Protein AF-A0A2V3IQT2-F1 (afdb_monomer_lite)

Radius of gyration: 18.89 Å; chains: 1; bounding box: 58×36×58 Å

Structure (mmCIF, N/CA/C/O backbone):
data_AF-A0A2V3IQT2-F1
#
_entry.id   AF-A0A2V3IQT2-F1
#
loop_
_atom_site.group_PDB
_atom_site.id
_atom_site.type_symbol
_atom_site.label_atom_id
_atom_site.label_alt_id
_atom_site.label_comp_id
_atom_site.label_asym_id
_atom_site.label_entity_id
_atom_site.label_seq_id
_atom_site.pdbx_PDB_ins_code
_atom_site.Cartn_x
_atom_site.Cartn_y
_atom_site.Cartn_z
_atom_site.occupancy
_atom_site.B_iso_or_equiv
_atom_site.auth_seq_id
_atom_site.auth_comp_id
_atom_site.auth_asym_id
_atom_site.auth_atom_id
_atom_site.pdbx_PDB_model_num
ATOM 1 N N . MET A 1 1 ? 37.765 7.960 40.386 1.00 49.31 1 MET A N 1
ATOM 2 C CA . MET A 1 1 ? 36.783 8.420 39.372 1.00 49.31 1 MET A CA 1
ATOM 3 C C . MET A 1 1 ? 37.211 8.065 37.936 1.00 49.31 1 MET A C 1
ATOM 5 O O . MET A 1 1 ? 37.305 8.945 37.096 1.00 49.31 1 MET A O 1
ATOM 9 N N . LYS A 1 2 ? 37.486 6.788 37.623 1.00 49.62 2 LYS A N 1
ATOM 10 C CA . LYS A 1 2 ? 37.836 6.338 36.251 1.00 49.62 2 LYS A CA 1
ATOM 11 C C . LYS A 1 2 ? 36.985 5.162 35.743 1.00 49.62 2 LYS A C 1
ATOM 13 O O . LYS A 1 2 ? 37.169 4.724 34.621 1.00 49.62 2 LYS A O 1
ATOM 18 N N . VAL A 1 3 ? 36.056 4.665 36.563 1.00 51.56 3 VAL A N 1
ATOM 19 C CA . VAL A 1 3 ? 35.267 3.451 36.274 1.00 51.56 3 VAL A CA 1
ATOM 20 C C . VAL A 1 3 ? 33.880 3.786 35.701 1.00 51.56 3 VAL A C 1
ATOM 22 O O . VAL A 1 3 ? 33.289 2.970 35.006 1.00 51.56 3 VAL A O 1
ATOM 25 N N . LEU A 1 4 ? 33.373 5.010 35.911 1.00 50.91 4 LEU A N 1
ATOM 26 C CA . LEU A 1 4 ? 32.044 5.409 35.425 1.00 50.91 4 LEU A CA 1
ATOM 27 C C . LEU A 1 4 ? 31.996 5.677 33.909 1.00 50.91 4 LEU A C 1
ATOM 29 O O . LEU A 1 4 ? 30.946 5.533 33.292 1.00 50.91 4 LEU A O 1
ATOM 33 N N . THR A 1 5 ? 33.120 6.047 33.295 1.00 53.94 5 THR A N 1
ATOM 34 C CA . THR A 1 5 ? 33.161 6.451 31.881 1.00 53.94 5 THR A CA 1
ATOM 35 C C . THR A 1 5 ? 33.084 5.253 30.929 1.00 53.94 5 THR A C 1
ATOM 37 O O . THR A 1 5 ? 32.558 5.371 29.829 1.00 53.94 5 THR A O 1
ATOM 40 N N . THR A 1 6 ? 33.550 4.076 31.354 1.00 54.84 6 THR A N 1
ATOM 41 C CA . THR A 1 6 ? 33.601 2.872 30.509 1.00 54.84 6 THR A CA 1
ATOM 42 C C . THR A 1 6 ? 32.228 2.205 30.350 1.00 54.84 6 THR A C 1
ATOM 44 O O . THR A 1 6 ? 31.936 1.648 29.295 1.00 54.84 6 THR A O 1
ATOM 47 N N . ALA A 1 7 ? 31.350 2.311 31.355 1.00 53.03 7 ALA A N 1
ATOM 48 C CA . ALA A 1 7 ? 30.006 1.724 31.315 1.00 53.03 7 ALA A CA 1
ATOM 49 C C . ALA A 1 7 ? 29.053 2.460 30.349 1.00 53.03 7 ALA A C 1
ATOM 51 O O . ALA A 1 7 ? 28.248 1.824 29.671 1.00 53.03 7 ALA A O 1
ATOM 52 N N . LEU A 1 8 ? 29.180 3.787 30.227 1.00 50.62 8 LEU A N 1
ATOM 53 C CA . LEU A 1 8 ? 28.361 4.602 29.317 1.00 50.62 8 LEU A CA 1
ATOM 54 C C . LEU A 1 8 ? 28.696 4.373 27.833 1.00 50.62 8 LEU A C 1
ATOM 56 O O . LEU A 1 8 ? 27.803 4.427 26.988 1.00 50.62 8 LEU A O 1
ATOM 60 N N . VAL A 1 9 ? 29.957 4.062 27.515 1.00 53.22 9 VAL A N 1
ATOM 61 C CA . VAL A 1 9 ? 30.397 3.751 26.142 1.00 53.22 9 VAL A CA 1
ATOM 62 C C . VAL A 1 9 ? 29.908 2.366 25.698 1.00 53.22 9 VAL A C 1
ATOM 64 O O . VAL A 1 9 ? 29.495 2.192 24.558 1.00 53.22 9 VAL A O 1
ATOM 67 N N . LEU A 1 10 ? 29.871 1.380 26.600 1.00 50.25 10 LEU A N 1
ATOM 68 C CA . LEU A 1 10 ? 29.360 0.039 26.281 1.00 50.25 10 LEU A CA 1
ATOM 69 C C . LEU A 1 10 ? 27.841 0.025 26.039 1.00 50.25 10 LEU A C 1
ATOM 71 O O . LEU A 1 10 ? 27.388 -0.625 25.101 1.00 50.25 10 LEU A O 1
ATOM 75 N N . LEU A 1 11 ? 27.061 0.787 26.813 1.00 48.88 11 LEU A N 1
ATOM 76 C CA . LEU A 1 11 ? 25.613 0.928 26.599 1.00 48.88 11 LEU A CA 1
ATOM 77 C C . LEU A 1 11 ? 25.272 1.592 25.257 1.00 48.88 11 LEU A C 1
ATOM 79 O O . LEU A 1 11 ? 24.337 1.164 24.587 1.00 48.88 11 LEU A O 1
ATOM 83 N N . SER A 1 12 ? 26.052 2.586 24.828 1.00 48.56 12 SER A N 1
ATOM 84 C CA . SER A 1 12 ? 25.848 3.258 23.537 1.00 48.56 12 SER A CA 1
ATOM 85 C C . SER A 1 12 ? 26.284 2.396 22.346 1.00 48.56 12 SER A C 1
ATOM 87 O O . SER A 1 12 ? 25.607 2.404 21.321 1.00 48.56 12 SER A O 1
ATOM 89 N N . VAL A 1 13 ? 27.334 1.576 22.484 1.00 48.81 13 VAL A N 1
ATOM 90 C CA . VAL A 1 13 ? 27.738 0.604 21.448 1.00 48.81 13 VAL A CA 1
ATOM 91 C C . VAL A 1 13 ? 26.721 -0.533 21.301 1.00 48.81 13 VAL A C 1
ATOM 93 O O . VAL A 1 13 ? 26.449 -0.941 20.176 1.00 48.81 13 VAL A O 1
ATOM 96 N N . VAL A 1 14 ? 26.101 -1.007 22.389 1.00 49.47 14 VAL A N 1
ATOM 97 C CA . VAL A 1 14 ? 25.015 -2.004 22.305 1.00 49.47 14 VAL A CA 1
ATOM 98 C C . VAL A 1 14 ? 23.766 -1.404 21.650 1.00 49.47 14 VAL A C 1
ATOM 100 O O . VAL A 1 14 ? 23.194 -2.046 20.777 1.00 49.47 14 VAL A O 1
ATOM 103 N N . TYR A 1 15 ? 23.406 -0.155 21.972 1.00 45.91 15 TYR A N 1
ATOM 104 C CA . TYR A 1 15 ? 22.284 0.547 21.329 1.00 45.91 15 TYR A CA 1
ATOM 105 C C . TYR A 1 15 ? 22.520 0.778 19.823 1.00 45.91 15 TYR A C 1
ATOM 107 O O . TYR A 1 15 ? 21.608 0.634 19.014 1.00 45.91 15 TYR A O 1
ATOM 115 N N . LEU A 1 16 ? 23.761 1.083 19.425 1.00 41.38 16 LEU A N 1
ATOM 116 C CA . LEU A 1 16 ? 24.163 1.227 18.019 1.00 41.38 16 LEU A CA 1
ATOM 117 C C . LEU A 1 16 ? 24.264 -0.119 17.280 1.00 41.38 16 LEU A C 1
ATOM 119 O O . LEU A 1 16 ? 24.029 -0.166 16.074 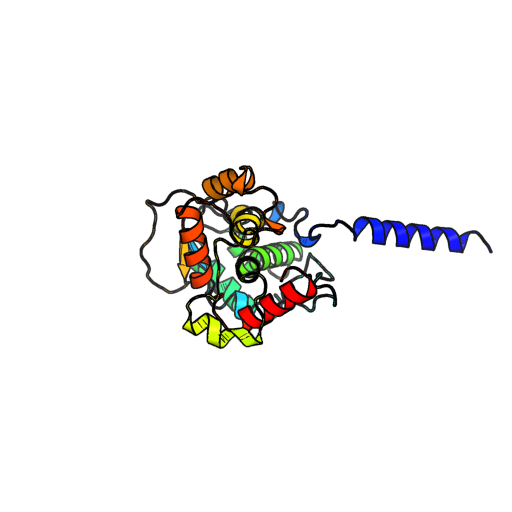1.00 41.38 16 LEU A O 1
ATOM 123 N N . ALA A 1 17 ? 24.600 -1.208 17.978 1.00 40.56 17 ALA A N 1
ATOM 124 C CA . ALA A 1 17 ? 24.681 -2.550 17.403 1.00 40.56 17 ALA A CA 1
ATOM 125 C C . ALA A 1 17 ? 23.301 -3.208 17.230 1.00 40.56 17 ALA A C 1
ATOM 127 O O . ALA A 1 17 ? 23.128 -3.990 16.301 1.00 40.56 17 ALA A O 1
ATOM 128 N N . THR A 1 18 ? 22.305 -2.859 18.052 1.00 43.97 18 THR A N 1
ATOM 129 C CA . THR A 1 18 ? 20.904 -3.259 17.823 1.00 43.97 18 THR A CA 1
ATOM 130 C C . THR A 1 18 ? 20.186 -2.364 16.811 1.00 43.97 18 THR A C 1
ATOM 132 O O . THR A 1 18 ? 19.213 -2.804 16.213 1.00 43.97 18 THR A O 1
ATOM 135 N N . ALA A 1 19 ? 20.673 -1.140 16.574 1.00 36.94 19 ALA A N 1
ATOM 136 C CA . ALA A 1 19 ? 20.106 -0.211 15.590 1.00 36.94 19 ALA A CA 1
ATOM 137 C C . ALA A 1 19 ? 20.689 -0.353 14.167 1.00 36.94 19 ALA A C 1
ATOM 139 O O . ALA A 1 19 ? 20.149 0.217 13.225 1.00 36.94 19 ALA A O 1
ATOM 140 N N . LYS A 1 20 ? 21.776 -1.114 13.977 1.00 36.19 20 LYS A N 1
ATOM 141 C CA . LYS A 1 20 ? 22.350 -1.406 12.652 1.00 36.19 20 LYS A CA 1
ATOM 142 C C . LYS A 1 20 ? 22.070 -2.841 12.211 1.00 36.19 20 LYS A C 1
ATOM 144 O O . LYS A 1 20 ? 22.991 -3.576 11.858 1.00 36.19 20 LYS A O 1
ATOM 149 N N . SER A 1 21 ? 20.800 -3.235 12.148 1.00 31.94 21 SER A N 1
ATOM 150 C CA . SER A 1 21 ? 20.431 -4.209 11.121 1.00 31.94 21 SER A CA 1
ATOM 151 C C . SER A 1 21 ? 20.381 -3.454 9.796 1.00 31.94 21 SER A C 1
ATOM 153 O O . SER A 1 21 ? 19.422 -2.743 9.498 1.00 31.94 21 SER A O 1
ATOM 155 N N . GLY A 1 22 ? 21.436 -3.579 8.987 1.00 37.38 22 GLY A N 1
ATOM 156 C CA . GLY A 1 22 ? 21.254 -3.375 7.554 1.00 37.38 22 GLY A CA 1
ATOM 157 C C . GLY A 1 22 ? 20.055 -4.229 7.131 1.00 37.38 22 GLY A C 1
ATOM 158 O O . GLY A 1 22 ? 20.007 -5.401 7.496 1.00 37.38 22 GLY A O 1
ATOM 159 N N . VAL A 1 23 ? 19.099 -3.621 6.421 1.00 50.88 23 VAL A N 1
ATOM 160 C CA . VAL A 1 23 ? 17.743 -4.137 6.132 1.00 50.88 23 VAL A CA 1
ATOM 161 C C . VAL A 1 23 ? 16.717 -3.821 7.243 1.00 50.88 23 VAL A C 1
ATOM 163 O O . VAL A 1 23 ? 16.443 -4.618 8.127 1.00 50.88 23 VAL A O 1
ATOM 166 N N . ASN A 1 24 ? 16.180 -2.599 7.162 1.00 53.72 24 ASN A N 1
ATOM 167 C CA . ASN A 1 24 ? 14.891 -2.093 7.665 1.00 53.72 24 ASN A CA 1
ATOM 168 C C . ASN A 1 24 ? 14.362 -2.652 9.025 1.00 53.72 24 ASN A C 1
ATOM 170 O O . ASN A 1 24 ? 13.592 -3.615 9.039 1.00 53.72 24 ASN A O 1
ATOM 174 N N . PRO A 1 25 ? 14.694 -2.029 10.177 1.00 57.53 25 PRO A N 1
ATOM 175 C CA . PRO A 1 25 ? 14.384 -2.543 11.522 1.00 57.53 25 PRO A CA 1
ATOM 176 C C . PRO A 1 25 ? 12.884 -2.626 11.864 1.00 57.53 25 PRO A C 1
ATOM 178 O O . PRO A 1 25 ? 12.515 -3.258 12.853 1.00 57.53 25 PRO A O 1
ATOM 181 N N . CYS A 1 26 ? 12.000 -2.031 11.055 1.00 67.88 26 CYS A N 1
ATOM 182 C CA . CYS A 1 26 ? 10.566 -1.967 11.352 1.00 67.88 26 CYS A CA 1
ATOM 183 C C . CYS A 1 26 ? 9.757 -3.213 10.964 1.00 67.88 26 CYS A C 1
ATOM 185 O O . CYS A 1 26 ? 8.564 -3.278 11.267 1.00 67.88 26 CYS A O 1
ATOM 187 N N . HIS A 1 27 ? 10.412 -4.208 10.361 1.00 65.12 27 HIS A N 1
ATOM 188 C CA . HIS A 1 27 ? 9.817 -5.480 9.934 1.00 65.12 27 HIS A CA 1
ATOM 189 C C . HIS A 1 27 ? 9.900 -6.592 11.001 1.00 65.12 27 HIS A C 1
ATOM 191 O O . HIS A 1 27 ? 9.296 -7.651 10.848 1.00 65.12 27 HIS A O 1
ATOM 197 N N . GLY A 1 28 ? 10.638 -6.380 12.100 1.00 58.03 28 GLY A N 1
ATOM 198 C CA . GLY A 1 28 ? 10.838 -7.383 13.153 1.00 58.03 28 GLY A CA 1
ATOM 199 C C . GLY A 1 28 ? 9.644 -7.534 14.110 1.00 58.03 28 GLY A C 1
ATOM 200 O O . GLY A 1 28 ? 9.182 -6.559 14.696 1.00 58.03 28 GLY A O 1
ATOM 201 N N . ASP A 1 29 ? 9.180 -8.774 14.307 1.00 55.19 29 ASP A N 1
ATOM 202 C CA . ASP A 1 29 ? 8.222 -9.216 15.344 1.00 55.19 29 ASP A CA 1
ATOM 203 C C . ASP A 1 29 ? 6.804 -8.607 15.329 1.00 55.19 29 ASP A C 1
ATOM 205 O O . ASP A 1 29 ? 6.056 -8.707 16.314 1.00 55.19 29 ASP A O 1
ATOM 209 N N . LYS A 1 30 ? 6.373 -8.039 14.197 1.00 57.50 30 LYS A N 1
ATOM 210 C CA . LYS A 1 30 ? 4.989 -7.565 14.026 1.00 57.50 30 LYS A CA 1
ATOM 211 C C . LYS A 1 30 ? 3.992 -8.667 13.623 1.00 57.50 30 LYS A C 1
ATOM 213 O O . LYS A 1 30 ? 2.785 -8.491 13.784 1.00 57.50 30 LYS A O 1
ATOM 218 N N . ASP A 1 31 ? 4.487 -9.847 13.243 1.00 58.12 31 ASP A N 1
ATOM 219 C CA . ASP A 1 31 ? 3.710 -11.034 12.839 1.00 58.12 31 ASP A CA 1
ATOM 220 C C . ASP A 1 31 ? 2.562 -11.405 13.795 1.00 58.12 31 ASP A C 1
ATOM 222 O O . ASP A 1 31 ? 1.490 -11.834 13.366 1.00 58.12 31 ASP A O 1
ATOM 226 N N . LYS A 1 32 ? 2.757 -11.219 15.106 1.00 64.31 32 LYS A N 1
ATOM 227 C CA . LYS A 1 32 ? 1.747 -11.524 16.137 1.00 64.31 32 LYS A CA 1
ATOM 228 C C . LYS A 1 32 ? 0.511 -10.617 16.093 1.00 64.31 32 LYS A C 1
ATOM 230 O O . LYS A 1 32 ? -0.474 -10.918 16.763 1.00 64.31 32 LYS A O 1
ATOM 235 N N . TYR A 1 33 ? 0.549 -9.518 15.340 1.00 63.06 33 TYR A N 1
ATOM 236 C CA . TYR A 1 33 ? -0.504 -8.502 15.332 1.00 63.06 33 TYR A CA 1
ATOM 237 C C . TYR A 1 33 ? -1.431 -8.564 14.103 1.00 63.06 33 TYR A C 1
ATOM 239 O O . TYR A 1 33 ? -2.523 -8.001 14.162 1.00 63.06 33 TYR A O 1
ATOM 247 N N . GLY A 1 34 ? -1.043 -9.277 13.034 1.00 58.91 34 GLY A N 1
ATOM 248 C CA . GLY A 1 34 ? -1.786 -9.358 11.759 1.00 58.91 34 GLY A CA 1
ATOM 249 C C . GLY A 1 34 ? -2.814 -10.496 11.635 1.00 58.91 34 GLY A C 1
ATOM 250 O O . GLY A 1 34 ? -3.509 -10.603 10.626 1.00 58.91 34 GLY A O 1
ATOM 251 N N . VAL A 1 35 ? -2.933 -11.363 12.643 1.00 65.50 35 VAL A N 1
ATOM 252 C CA . VAL A 1 35 ? -3.805 -12.553 12.604 1.00 65.50 35 VAL A CA 1
ATOM 253 C C . VAL A 1 35 ? -5.302 -12.199 12.629 1.00 65.50 35 VAL A C 1
ATOM 255 O O . VAL A 1 35 ? -5.696 -11.147 13.113 1.00 65.50 35 VAL A O 1
ATOM 258 N N . GLY A 1 36 ? -6.154 -13.075 12.082 1.00 76.31 36 GLY A N 1
ATOM 259 C CA . GLY A 1 36 ? -7.614 -13.004 12.262 1.00 76.31 36 GLY A CA 1
ATOM 260 C C . GLY A 1 36 ? -8.465 -12.718 11.020 1.00 76.31 36 GLY A C 1
ATOM 261 O O . GLY A 1 36 ? -9.686 -12.786 11.136 1.00 76.31 36 GLY A O 1
ATOM 262 N N . VAL A 1 37 ? -7.871 -12.455 9.844 1.00 88.25 37 VAL A N 1
ATOM 263 C CA . VAL A 1 37 ? -8.652 -12.258 8.604 1.00 88.25 37 VAL A CA 1
ATOM 264 C C . VAL A 1 37 ? -9.068 -13.582 7.984 1.00 88.25 37 VAL A C 1
ATOM 266 O O . VAL A 1 37 ? -8.226 -14.416 7.642 1.00 88.25 37 VAL A O 1
ATOM 269 N N . THR A 1 38 ? -10.374 -13.759 7.806 1.00 91.38 38 THR A N 1
ATOM 270 C CA . THR A 1 38 ? -10.969 -14.973 7.226 1.00 91.38 38 THR A CA 1
ATOM 271 C C . THR A 1 38 ? -11.405 -14.801 5.772 1.00 91.38 38 THR A C 1
ATOM 273 O O . THR A 1 38 ? -11.526 -15.797 5.059 1.00 91.38 38 THR A O 1
ATOM 276 N N . CYS A 1 39 ? -11.610 -13.561 5.319 1.00 91.69 39 CYS A N 1
ATOM 277 C CA . CYS A 1 39 ? -12.014 -13.253 3.951 1.00 91.69 39 CYS A CA 1
ATOM 278 C C . CYS A 1 39 ? -10.903 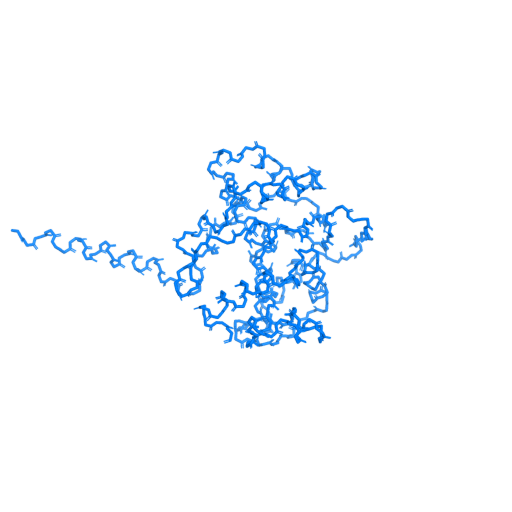-13.548 2.940 1.00 91.69 39 CYS A C 1
ATOM 280 O O . CYS A 1 39 ? -9.707 -13.460 3.227 1.00 91.69 39 CYS A O 1
ATOM 282 N N . THR A 1 40 ? -11.339 -13.816 1.716 1.00 95.69 40 THR A N 1
ATOM 283 C CA . THR A 1 40 ? -10.517 -13.851 0.506 1.00 95.69 40 THR A CA 1
ATOM 284 C C . THR A 1 40 ? -10.538 -12.528 -0.263 1.00 95.69 40 THR A C 1
ATOM 286 O O . THR A 1 40 ? -9.617 -12.287 -1.037 1.00 95.69 40 THR A O 1
ATOM 289 N N . GLY A 1 41 ? -11.529 -11.664 -0.031 1.00 96.25 41 GLY A N 1
ATOM 290 C CA . GLY A 1 41 ? -11.581 -10.291 -0.536 1.00 96.25 41 GLY A CA 1
ATOM 291 C C . GLY A 1 41 ? -11.720 -9.286 0.605 1.00 96.25 41 GLY A C 1
ATOM 292 O O . GLY A 1 41 ? -12.502 -9.526 1.523 1.00 96.25 41 GLY A O 1
ATOM 293 N N . VAL A 1 42 ? -10.975 -8.179 0.569 1.00 96.25 42 VAL A N 1
ATOM 294 C CA . VAL A 1 42 ? -11.084 -7.105 1.577 1.00 96.25 42 VAL A CA 1
ATOM 295 C C . VAL A 1 42 ? -11.360 -5.759 0.924 1.00 96.25 42 VAL A C 1
ATOM 297 O O . VAL A 1 42 ? -10.880 -5.479 -0.173 1.00 96.25 42 VAL A O 1
ATOM 300 N N . ARG A 1 43 ? -12.133 -4.922 1.616 1.00 97.25 43 ARG A N 1
ATOM 301 C CA . ARG A 1 43 ? -12.471 -3.563 1.187 1.00 97.25 43 ARG A CA 1
ATOM 302 C C . ARG A 1 43 ? -11.550 -2.558 1.860 1.00 97.25 43 ARG A C 1
ATOM 304 O O . ARG A 1 43 ? -11.592 -2.422 3.082 1.00 97.25 43 ARG A O 1
ATOM 311 N N . ILE A 1 44 ? -10.736 -1.851 1.086 1.00 97.12 44 ILE A N 1
ATOM 312 C CA . ILE A 1 44 ? -9.788 -0.867 1.608 1.00 97.12 44 ILE A CA 1
ATOM 313 C C . ILE A 1 44 ? -10.325 0.547 1.344 1.00 97.12 44 ILE A C 1
ATOM 315 O O . ILE A 1 44 ? -10.715 0.865 0.219 1.00 97.12 44 ILE A O 1
ATOM 319 N N . PRO A 1 45 ? -10.385 1.423 2.359 1.00 97.62 45 PRO A N 1
ATOM 320 C CA . PRO A 1 45 ? -10.685 2.831 2.149 1.00 97.62 45 PRO A CA 1
ATOM 321 C C . PRO A 1 45 ? -9.596 3.499 1.302 1.00 97.62 45 PRO A C 1
ATOM 323 O O . PRO A 1 45 ? -8.458 3.625 1.747 1.00 97.62 45 PRO A O 1
ATOM 326 N N . GLY A 1 46 ? -9.942 3.987 0.108 1.00 95.50 46 GLY A N 1
ATOM 327 C CA . GLY A 1 46 ? -8.981 4.602 -0.828 1.00 95.50 46 GLY A CA 1
ATOM 328 C C . GLY A 1 46 ? -8.434 5.978 -0.409 1.00 95.50 46 GLY A C 1
ATOM 329 O O . GLY A 1 46 ? -7.784 6.660 -1.203 1.00 95.50 46 GLY A O 1
ATOM 330 N N . GLU A 1 47 ? -8.758 6.428 0.804 1.00 97.06 47 GLU A N 1
ATOM 331 C CA . GLU A 1 47 ? -8.176 7.597 1.471 1.00 97.06 47 GLU A CA 1
ATOM 332 C C . GLU A 1 47 ? -7.307 7.190 2.673 1.00 97.06 47 GLU A C 1
ATOM 334 O O . GLU A 1 47 ? -6.664 8.056 3.256 1.00 97.06 47 GLU A O 1
ATOM 339 N N . MET A 1 48 ? -7.244 5.904 3.054 1.00 97.75 48 MET A N 1
ATOM 340 C CA . MET A 1 48 ? -6.504 5.440 4.239 1.00 97.75 48 MET A CA 1
ATOM 341 C C . MET A 1 48 ? -5.066 5.952 4.240 1.00 97.75 48 MET A C 1
ATOM 343 O O . MET A 1 48 ? -4.667 6.617 5.188 1.00 97.75 48 MET A O 1
ATOM 347 N N . CYS A 1 49 ? -4.334 5.742 3.149 1.00 97.50 49 CYS A N 1
ATOM 348 C CA . CYS A 1 49 ? -2.924 6.122 3.056 1.00 97.50 49 CYS A CA 1
ATOM 349 C C . CYS A 1 49 ? -2.690 7.614 2.808 1.00 97.50 49 CYS A C 1
ATOM 351 O O . CYS A 1 49 ? -1.575 8.091 2.945 1.00 97.50 49 CYS A O 1
ATOM 353 N N . ASN A 1 50 ? -3.737 8.366 2.467 1.00 96.50 50 ASN A N 1
ATOM 354 C CA . ASN A 1 50 ? -3.669 9.821 2.357 1.00 96.50 50 ASN A CA 1
ATOM 355 C C . ASN A 1 50 ? -3.991 10.511 3.697 1.00 96.50 50 ASN A C 1
ATOM 357 O O . ASN A 1 50 ? -3.476 11.588 3.985 1.00 96.50 50 ASN A O 1
ATOM 361 N N . GLN A 1 51 ? -4.866 9.911 4.512 1.00 97.62 51 GLN A N 1
ATOM 362 C CA . GLN A 1 51 ? -5.315 10.482 5.788 1.00 97.62 51 GLN A CA 1
ATOM 363 C C . GLN A 1 51 ? -4.493 9.989 6.981 1.00 97.62 51 GLN A C 1
ATOM 365 O O . GLN A 1 51 ? -4.314 10.724 7.951 1.00 97.62 51 GLN A O 1
ATOM 370 N N . CYS A 1 52 ? -3.976 8.764 6.923 1.00 97.38 52 CYS A N 1
ATOM 371 C CA . CYS A 1 52 ? -2.980 8.274 7.862 1.00 97.38 52 CYS A CA 1
ATOM 372 C C . CYS A 1 52 ? -1.607 8.753 7.405 1.00 97.38 52 CYS A C 1
ATOM 374 O O . CYS A 1 52 ? -0.986 8.146 6.543 1.00 97.38 52 CYS A O 1
ATOM 376 N N . LYS A 1 53 ? -1.154 9.867 7.978 1.00 94.75 53 LYS A N 1
ATOM 377 C CA . LYS A 1 53 ? 0.130 10.492 7.641 1.00 94.75 53 LYS A CA 1
ATOM 378 C C . LYS A 1 53 ? 1.278 9.744 8.305 1.00 94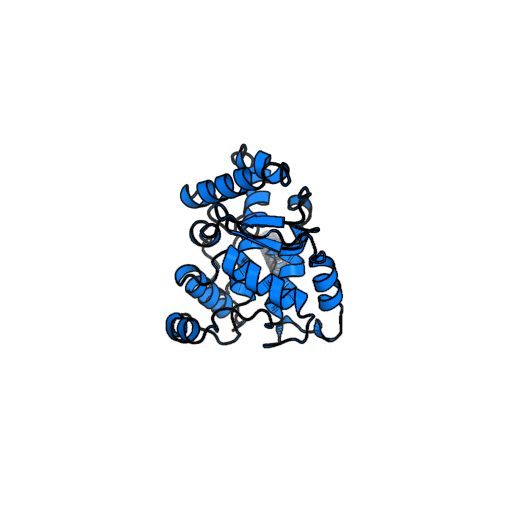.75 53 LYS A C 1
ATOM 380 O O . LYS A 1 53 ? 1.149 9.366 9.479 1.00 94.75 53 LYS A O 1
ATOM 385 N N . LEU A 1 54 ? 2.404 9.599 7.605 1.00 92.38 54 LEU A N 1
ATOM 386 C CA . LEU A 1 54 ? 3.634 9.162 8.252 1.00 92.38 54 LEU A CA 1
ATOM 387 C C . LEU A 1 54 ? 4.052 10.190 9.303 1.00 92.38 54 LEU A C 1
ATOM 389 O O . LEU A 1 54 ? 3.950 11.409 9.125 1.00 92.38 54 LEU A O 1
ATOM 393 N N . LYS A 1 55 ? 4.545 9.688 10.428 1.00 91.31 55 LYS A N 1
ATOM 394 C CA . LYS A 1 55 ? 5.275 10.507 11.387 1.00 91.31 55 LYS A CA 1
ATOM 395 C C . LYS A 1 55 ? 6.650 10.855 10.813 1.00 91.31 55 LYS A C 1
ATOM 397 O O . LYS A 1 55 ? 7.162 10.118 9.973 1.00 91.31 55 LYS A O 1
ATOM 402 N N . PRO A 1 56 ? 7.277 11.947 11.286 1.00 88.62 56 PRO A N 1
ATOM 403 C CA . PRO A 1 56 ? 8.592 12.346 10.804 1.00 88.62 56 PRO A CA 1
ATOM 404 C C . PRO A 1 56 ? 9.613 11.205 10.886 1.00 88.62 56 PRO A C 1
ATOM 406 O O . PRO A 1 56 ? 9.836 10.634 11.959 1.00 88.62 56 PRO A O 1
ATOM 409 N N . HIS A 1 57 ? 10.247 10.901 9.756 1.00 86.25 57 HIS A N 1
ATOM 410 C CA . HIS A 1 57 ? 11.392 10.003 9.675 1.00 86.25 57 HIS A CA 1
ATOM 411 C C . HIS A 1 57 ? 12.712 10.764 9.866 1.00 86.25 57 HIS A C 1
ATOM 413 O O . HIS A 1 57 ? 12.781 11.995 9.827 1.00 86.25 57 HIS A O 1
ATOM 419 N N . LEU A 1 58 ? 13.771 10.014 10.149 1.00 87.94 58 LEU A N 1
ATOM 420 C CA . LEU A 1 58 ? 15.137 10.512 10.253 1.00 87.94 58 LEU A CA 1
ATOM 421 C C . LEU A 1 58 ? 15.667 10.910 8.864 1.00 87.94 58 LEU A C 1
ATOM 423 O O . LEU A 1 58 ? 15.186 10.386 7.864 1.00 87.94 58 LEU A O 1
ATOM 427 N N . PRO A 1 59 ? 16.692 11.780 8.765 1.00 87.25 59 PRO A N 1
ATOM 428 C CA . PRO A 1 59 ? 17.228 12.230 7.473 1.00 87.25 59 PRO A CA 1
ATOM 429 C C . PRO A 1 59 ? 17.755 11.129 6.539 1.00 87.25 59 PRO A C 1
ATOM 431 O O . PRO A 1 59 ? 18.019 11.403 5.377 1.00 87.25 59 PRO A O 1
ATOM 434 N N . ASP A 1 60 ? 17.966 9.912 7.041 1.00 84.25 60 ASP A N 1
ATOM 435 C CA . ASP A 1 60 ? 18.371 8.734 6.267 1.00 84.25 60 ASP A CA 1
ATOM 436 C C . ASP A 1 60 ? 17.184 7.832 5.878 1.00 84.25 60 ASP A C 1
ATOM 438 O O . ASP A 1 60 ? 17.367 6.669 5.511 1.00 84.25 60 ASP A O 1
ATOM 442 N N . GLY A 1 61 ? 15.954 8.339 6.013 1.00 84.94 61 GLY A N 1
ATOM 443 C CA . GLY A 1 61 ? 14.744 7.620 5.638 1.00 84.94 61 GLY A CA 1
ATOM 444 C C . GLY A 1 61 ? 14.281 6.575 6.655 1.00 84.94 61 GLY A C 1
ATOM 445 O O . GLY A 1 61 ? 13.323 5.849 6.387 1.00 84.94 61 GLY A O 1
ATOM 446 N N . GLN A 1 62 ? 14.951 6.448 7.805 1.00 84.56 62 GLN A N 1
ATOM 447 C CA . GLN A 1 62 ? 14.566 5.497 8.849 1.00 84.56 62 GLN A CA 1
ATOM 448 C C . GLN A 1 62 ? 13.520 6.085 9.797 1.00 84.56 62 GLN A C 1
ATOM 450 O O . GLN A 1 62 ? 13.570 7.259 10.154 1.00 84.56 62 GLN A O 1
ATOM 455 N N . PHE A 1 63 ? 12.604 5.260 10.298 1.00 85.62 63 PHE A N 1
ATOM 456 C CA . PHE A 1 63 ? 11.685 5.687 11.351 1.00 85.62 63 PHE A CA 1
ATOM 457 C C . PHE A 1 63 ? 12.389 5.705 12.710 1.00 85.62 63 PHE A C 1
ATOM 459 O O . PHE A 1 63 ? 13.060 4.745 13.088 1.00 85.62 63 PHE A O 1
ATOM 466 N N . ALA A 1 64 ? 12.203 6.784 13.473 1.00 84.38 64 ALA A N 1
ATOM 467 C CA . ALA A 1 64 ? 12.750 6.891 14.826 1.00 84.38 64 ALA A CA 1
ATOM 468 C C . ALA A 1 64 ? 12.106 5.887 15.804 1.00 84.38 64 ALA A C 1
ATOM 470 O O . ALA A 1 64 ? 12.748 5.459 16.762 1.00 84.38 64 ALA A O 1
ATOM 471 N N . ASP A 1 65 ? 10.848 5.513 15.553 1.00 86.06 65 ASP A N 1
ATOM 472 C CA . ASP A 1 65 ? 10.103 4.512 16.312 1.00 86.06 65 ASP A CA 1
ATOM 473 C C . ASP A 1 65 ? 9.298 3.608 15.369 1.00 86.06 65 ASP A C 1
ATOM 475 O O . ASP A 1 65 ? 8.240 3.976 14.859 1.00 86.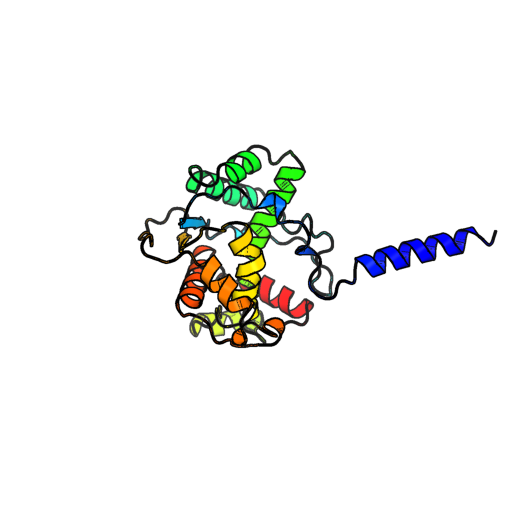06 65 ASP A O 1
ATOM 479 N N . CYS A 1 66 ? 9.781 2.384 15.173 1.00 81.75 66 CYS A N 1
ATOM 480 C CA . CYS A 1 66 ? 9.105 1.375 14.362 1.00 81.75 66 CYS A CA 1
ATOM 481 C C . CYS A 1 66 ? 7.771 0.883 14.945 1.00 81.75 66 CYS A C 1
ATOM 483 O O . CYS A 1 66 ? 7.051 0.148 14.268 1.00 81.75 66 CYS A O 1
ATOM 485 N N . ALA A 1 67 ? 7.453 1.225 16.194 1.00 82.56 67 ALA A N 1
ATOM 486 C CA . ALA A 1 67 ? 6.195 0.890 16.846 1.00 82.56 67 ALA A CA 1
ATOM 487 C C . ALA A 1 67 ? 5.115 1.973 16.638 1.00 82.56 67 ALA A C 1
ATOM 489 O O . ALA A 1 67 ? 3.975 1.798 17.065 1.00 82.56 67 ALA A O 1
ATOM 490 N N . SER A 1 68 ? 5.468 3.101 16.020 1.00 89.31 68 SER A N 1
ATOM 491 C CA . SER A 1 68 ? 4.584 4.246 15.839 1.00 89.31 68 SER A CA 1
ATOM 492 C C . SER A 1 68 ? 4.963 4.997 14.560 1.00 89.31 68 SER A C 1
ATOM 494 O O . SER A 1 68 ? 5.511 6.101 14.617 1.00 89.31 68 SER A O 1
ATOM 496 N N . ILE A 1 69 ? 4.664 4.401 13.413 1.00 91.94 69 ILE A N 1
ATOM 497 C CA . ILE A 1 69 ? 5.018 4.937 12.098 1.00 91.94 69 ILE A CA 1
ATOM 498 C C . ILE A 1 69 ? 3.980 5.956 11.612 1.00 91.94 69 ILE A C 1
ATOM 500 O O . ILE A 1 69 ? 4.354 6.968 11.027 1.00 91.94 69 ILE A O 1
ATOM 504 N N . TYR A 1 70 ? 2.696 5.746 11.905 1.00 94.75 70 TYR A N 1
ATOM 505 C CA . TYR A 1 70 ? 1.591 6.580 11.428 1.00 94.75 70 TYR A CA 1
ATOM 506 C C . TYR A 1 70 ? 0.927 7.372 12.556 1.00 94.75 70 TYR A C 1
ATOM 508 O O . TYR A 1 70 ? 0.839 6.933 13.709 1.00 94.75 70 TYR A O 1
ATOM 516 N N . ASP A 1 71 ? 0.419 8.565 12.239 1.00 95.56 71 ASP A N 1
ATOM 517 C CA . ASP A 1 71 ? -0.367 9.358 13.187 1.00 95.56 71 ASP A CA 1
ATOM 518 C C . ASP A 1 71 ? -1.807 8.839 13.329 1.00 95.56 71 ASP A C 1
ATOM 520 O O . ASP A 1 71 ? -2.763 9.378 12.775 1.00 95.56 71 ASP A O 1
ATOM 524 N N . LEU A 1 72 ? -1.967 7.779 14.124 1.00 96.62 72 LEU A N 1
ATOM 525 C CA . LEU A 1 72 ? -3.279 7.210 14.449 1.00 96.62 72 LEU A CA 1
ATOM 526 C C . LEU A 1 72 ? -4.121 8.080 15.401 1.00 96.62 72 LEU A C 1
ATOM 528 O O . LEU A 1 72 ? -5.247 7.700 15.742 1.00 96.62 72 LEU A O 1
ATOM 532 N N . ASP A 1 73 ? -3.586 9.197 15.905 1.00 96.06 73 ASP A N 1
ATOM 533 C CA . ASP A 1 73 ? -4.361 10.156 16.694 1.00 96.06 73 ASP A CA 1
ATOM 534 C C . ASP A 1 73 ? -5.090 11.178 15.812 1.00 96.06 73 ASP A C 1
ATOM 536 O O . ASP A 1 73 ? -6.079 11.754 16.277 1.00 96.06 73 ASP A O 1
ATOM 540 N N . ASP A 1 74 ? -4.685 11.327 14.543 1.00 97.31 74 ASP A N 1
ATOM 541 C CA . ASP A 1 74 ? -5.387 12.147 13.554 1.00 97.31 74 ASP A CA 1
ATOM 542 C C . ASP A 1 74 ? -6.834 11.627 13.372 1.00 97.31 74 ASP A C 1
ATOM 544 O O . ASP A 1 74 ? -7.043 10.452 13.028 1.00 97.31 74 ASP A O 1
ATOM 548 N N . PRO A 1 75 ? -7.864 12.470 13.603 1.00 97.94 75 PRO A N 1
ATOM 549 C CA . PRO A 1 75 ? -9.257 12.082 13.414 1.00 97.94 75 PRO A CA 1
ATOM 550 C C . PRO A 1 75 ? -9.554 11.518 12.022 1.00 97.94 75 PRO A C 1
ATOM 552 O O . PRO A 1 75 ? -10.321 10.562 11.921 1.00 97.94 75 PRO A O 1
ATOM 555 N N . ALA A 1 76 ? -8.915 12.047 10.974 1.00 98.12 76 ALA A N 1
ATOM 556 C CA . ALA A 1 76 ? -9.132 11.590 9.608 1.00 98.12 76 ALA A CA 1
ATOM 557 C C . ALA A 1 76 ? -8.602 10.162 9.402 1.00 98.12 76 ALA A C 1
ATOM 559 O O . ALA A 1 76 ? -9.293 9.334 8.809 1.00 98.12 76 ALA A O 1
ATOM 560 N N . CYS A 1 77 ? -7.430 9.830 9.956 1.00 98.38 77 CYS A N 1
ATOM 561 C CA . CYS A 1 77 ? -6.911 8.459 9.933 1.00 98.38 77 CYS A CA 1
ATOM 562 C C . CYS A 1 77 ? -7.827 7.497 10.706 1.00 98.38 77 CYS A C 1
ATOM 564 O O . CYS A 1 77 ? -8.159 6.408 10.228 1.00 98.38 77 CYS A O 1
ATOM 566 N N . ARG A 1 78 ? -8.312 7.916 11.884 1.00 98.25 78 ARG A N 1
ATOM 567 C CA . ARG A 1 78 ? -9.261 7.123 12.684 1.00 98.25 78 ARG A CA 1
ATOM 568 C C . ARG A 1 78 ? -10.562 6.852 11.938 1.00 98.25 78 ARG A C 1
ATOM 570 O O . ARG A 1 78 ? -11.100 5.753 12.051 1.00 98.25 78 ARG A O 1
ATOM 577 N N . ASP A 1 79 ? -11.060 7.817 11.174 1.00 98.44 79 ASP A N 1
ATOM 578 C CA . ASP A 1 79 ? -12.247 7.628 10.342 1.00 98.44 79 ASP A CA 1
ATOM 579 C C . ASP A 1 79 ? -12.010 6.590 9.242 1.00 98.44 79 ASP A C 1
ATOM 581 O O . ASP A 1 79 ? -12.847 5.708 9.057 1.00 98.44 79 ASP A O 1
ATOM 585 N N . GLN A 1 80 ? -10.843 6.594 8.590 1.00 98.50 80 GLN A N 1
ATOM 586 C CA . GLN A 1 80 ? -10.500 5.553 7.613 1.00 98.50 80 GLN A CA 1
ATOM 587 C C . GLN A 1 80 ? -10.417 4.161 8.258 1.00 98.50 80 GLN A C 1
ATOM 589 O O . GLN A 1 80 ? -10.972 3.199 7.727 1.00 98.50 80 GLN A O 1
ATOM 594 N N . LEU A 1 81 ? -9.813 4.041 9.443 1.00 98.44 81 LEU A N 1
ATOM 595 C CA . LEU A 1 81 ? -9.795 2.779 10.193 1.00 98.44 81 LEU A CA 1
ATOM 596 C C . LEU A 1 81 ? -11.204 2.296 10.575 1.00 98.44 81 LEU A C 1
ATOM 598 O O . LEU A 1 81 ? -11.481 1.097 10.509 1.00 98.44 81 LEU A O 1
ATOM 602 N N . ARG A 1 82 ? -12.117 3.209 10.934 1.00 98.56 82 ARG A N 1
ATOM 603 C CA . ARG A 1 82 ? -13.529 2.879 11.201 1.00 98.56 82 ARG A CA 1
ATOM 604 C C . ARG A 1 82 ? -14.251 2.393 9.952 1.00 98.56 82 ARG A C 1
ATOM 606 O O . ARG A 1 82 ? -14.965 1.399 10.045 1.00 98.56 82 ARG A O 1
ATOM 613 N N . ILE A 1 83 ? -14.042 3.045 8.806 1.00 98.38 83 ILE A N 1
ATOM 614 C CA . ILE A 1 83 ? -14.605 2.606 7.522 1.00 98.38 83 ILE A CA 1
ATOM 615 C C . ILE A 1 83 ? -14.105 1.195 7.207 1.00 98.38 83 ILE A C 1
ATOM 617 O O . ILE A 1 83 ? -14.917 0.303 6.977 1.00 98.38 83 ILE A O 1
ATOM 621 N N . TYR A 1 84 ? -12.794 0.949 7.292 1.00 98.00 84 TYR A N 1
ATOM 622 C CA . TYR A 1 84 ? -12.237 -0.389 7.081 1.00 98.00 84 TYR A CA 1
ATOM 623 C C . TYR A 1 84 ? -12.878 -1.431 8.013 1.00 98.00 84 TYR A C 1
ATOM 625 O O . TYR A 1 84 ? -13.339 -2.478 7.554 1.00 98.00 84 TYR A O 1
ATOM 633 N N . ALA A 1 85 ? -12.947 -1.140 9.316 1.00 97.44 85 ALA A N 1
ATOM 634 C CA . ALA A 1 85 ? -13.541 -2.041 10.299 1.00 97.44 85 ALA A CA 1
ATOM 635 C C . ALA A 1 85 ? -15.025 -2.319 10.008 1.00 97.44 85 ALA A C 1
ATOM 637 O O . ALA A 1 85 ? -15.476 -3.453 10.155 1.00 97.44 85 ALA A O 1
ATOM 638 N N . GLN A 1 86 ? -15.786 -1.312 9.580 1.00 97.75 86 GLN A N 1
ATOM 639 C CA . GLN A 1 86 ? -17.199 -1.454 9.238 1.00 97.75 86 GLN A CA 1
ATOM 640 C C . GLN A 1 86 ? -17.405 -2.325 7.993 1.00 97.75 86 GLN A C 1
ATOM 642 O O . GLN A 1 86 ? -18.229 -3.243 8.025 1.00 97.75 86 GLN A O 1
ATOM 647 N N . GLU A 1 87 ? -16.649 -2.061 6.929 1.00 96.94 87 GLU A N 1
ATOM 648 C CA . GLU A 1 87 ? -16.754 -2.755 5.640 1.00 96.94 87 GLU A CA 1
ATOM 649 C C . GLU A 1 87 ? -16.301 -4.219 5.726 1.00 96.94 87 GLU A C 1
ATOM 651 O O . GLU A 1 87 ? -16.851 -5.087 5.053 1.00 96.94 87 GLU A O 1
ATOM 656 N N . ASN A 1 88 ? -15.342 -4.518 6.605 1.00 96.38 88 ASN A N 1
ATOM 657 C CA . ASN A 1 88 ? -14.767 -5.856 6.761 1.00 96.38 88 ASN A CA 1
ATOM 658 C C . ASN A 1 88 ? -15.208 -6.549 8.060 1.00 96.38 88 ASN A C 1
ATOM 660 O O . ASN A 1 88 ? -14.624 -7.560 8.458 1.00 96.38 88 ASN A O 1
ATOM 664 N N . LYS A 1 89 ? -16.257 -6.052 8.734 1.00 96.31 89 LYS A N 1
ATOM 665 C CA . LYS A 1 89 ? -16.639 -6.495 10.091 1.00 96.31 89 LYS A CA 1
ATOM 666 C C . LYS A 1 89 ? -16.867 -8.000 10.240 1.00 96.31 89 LYS A C 1
ATOM 668 O O . LYS A 1 89 ? -16.675 -8.555 11.318 1.00 96.31 89 LYS A O 1
ATOM 673 N N . HIS A 1 90 ? -17.303 -8.658 9.168 1.00 94.50 90 HIS A N 1
ATOM 674 C CA . HIS A 1 90 ? -17.618 -10.085 9.165 1.00 94.50 90 HIS A CA 1
ATOM 675 C C . HIS A 1 90 ? -16.391 -10.981 9.038 1.00 94.50 90 HIS A C 1
ATOM 677 O O . HIS A 1 90 ? -16.480 -12.168 9.349 1.00 94.50 90 HIS A O 1
ATOM 683 N N . CYS A 1 91 ? -15.263 -10.438 8.592 1.00 92.38 91 CYS A N 1
ATOM 684 C CA . CYS A 1 91 ? -14.089 -11.243 8.319 1.00 92.38 91 CYS A CA 1
ATOM 685 C C . CYS A 1 91 ? -12.784 -10.706 8.864 1.00 92.38 91 CYS A C 1
ATOM 687 O O . CYS A 1 91 ? -11.788 -11.415 8.789 1.00 92.38 91 CYS A O 1
ATOM 689 N N . ASP A 1 92 ? -12.799 -9.529 9.476 1.00 95.38 92 ASP A N 1
ATOM 690 C CA . ASP A 1 92 ? -11.695 -9.020 10.271 1.00 95.38 92 ASP A CA 1
ATOM 691 C C . ASP A 1 92 ? -12.166 -8.566 11.665 1.00 95.38 92 ASP A C 1
ATOM 693 O O . ASP A 1 92 ? -12.061 -7.389 12.031 1.00 95.38 92 ASP A O 1
ATOM 697 N N . PRO A 1 93 ? -12.718 -9.488 12.480 1.00 93.75 93 PRO A N 1
ATOM 698 C CA . PRO A 1 93 ? -13.228 -9.147 13.808 1.00 93.75 93 PRO A CA 1
ATOM 699 C C . PRO A 1 93 ? -12.130 -8.613 14.739 1.00 93.75 93 PRO A C 1
ATOM 701 O O . PRO A 1 93 ? -12.418 -7.871 15.678 1.00 93.75 93 PRO A O 1
ATOM 704 N N . GLN A 1 94 ? -10.865 -8.957 14.474 1.00 93.38 94 GLN A N 1
ATOM 705 C CA . GLN A 1 94 ? -9.728 -8.452 15.234 1.00 93.38 94 GLN A CA 1
ATOM 706 C C . GLN A 1 94 ? -9.542 -6.944 15.030 1.00 93.38 94 GLN A C 1
ATOM 708 O O . GLN A 1 94 ? -9.458 -6.219 16.023 1.00 93.38 94 GLN A O 1
ATOM 713 N N . ARG A 1 95 ? -9.535 -6.448 13.782 1.00 95.12 95 ARG A N 1
ATOM 714 C CA . ARG A 1 95 ? -9.411 -5.001 13.529 1.00 95.12 95 ARG A CA 1
ATOM 715 C C . ARG A 1 95 ? -10.625 -4.240 14.044 1.00 95.12 95 ARG A C 1
ATOM 717 O O . ARG A 1 95 ? -10.454 -3.163 14.605 1.00 95.12 95 ARG A O 1
ATOM 724 N N . VAL A 1 96 ? -11.826 -4.818 13.957 1.00 96.25 96 VAL A N 1
ATOM 725 C CA . VAL A 1 96 ? -13.030 -4.226 14.569 1.00 96.25 96 VAL A CA 1
ATOM 726 C C . VAL A 1 96 ? -12.820 -3.966 16.060 1.00 96.25 96 VAL A C 1
ATOM 728 O O . VAL A 1 96 ? -13.015 -2.842 16.520 1.00 96.25 96 VAL A O 1
ATOM 731 N N . ALA A 1 97 ? -12.376 -4.978 16.810 1.00 95.75 97 ALA A N 1
ATOM 732 C CA . ALA A 1 97 ? -12.133 -4.841 18.243 1.00 95.75 97 ALA A CA 1
ATOM 733 C C . ALA A 1 97 ? -11.009 -3.834 18.551 1.00 95.75 97 ALA A C 1
ATOM 735 O O . ALA A 1 97 ? -11.127 -3.033 19.476 1.00 95.75 97 ALA A O 1
ATOM 736 N N . GLN A 1 98 ? -9.933 -3.835 17.760 1.00 95.69 98 GLN A N 1
ATOM 737 C CA . GLN A 1 98 ? -8.813 -2.907 17.937 1.00 95.69 98 GLN A CA 1
ATOM 738 C C . GLN A 1 98 ? -9.221 -1.448 17.700 1.00 95.69 98 GLN A C 1
ATOM 740 O O . GLN A 1 98 ? -8.824 -0.580 18.474 1.00 95.69 98 GLN A O 1
ATOM 745 N N . VAL A 1 99 ? -10.035 -1.176 16.674 1.00 97.06 99 VAL A N 1
ATOM 746 C CA . VAL A 1 99 ? -10.549 0.172 16.375 1.00 97.06 99 VAL A CA 1
ATOM 747 C C . VAL A 1 99 ? -11.516 0.659 17.459 1.00 97.06 99 VAL A C 1
ATOM 749 O O . VAL A 1 99 ? -11.531 1.846 17.785 1.00 97.06 99 VAL A O 1
ATOM 752 N N . GLN A 1 100 ? -12.298 -0.240 18.062 1.00 97.44 100 GLN A N 1
ATOM 753 C CA . GLN A 1 100 ? -13.189 0.101 19.179 1.00 97.44 100 GLN A CA 1
ATOM 754 C C . GLN A 1 100 ? -12.429 0.448 20.468 1.00 97.44 100 GLN A C 1
ATOM 756 O O . GLN A 1 100 ? -12.916 1.252 21.261 1.00 97.44 100 GLN A O 1
ATOM 761 N N . ASP A 1 101 ? -11.234 -0.115 20.662 1.00 96.56 101 ASP A N 1
ATOM 762 C CA . ASP A 1 101 ? -10.398 0.088 21.849 1.00 96.56 101 ASP A CA 1
ATOM 763 C C . ASP A 1 101 ? -8.990 0.590 21.477 1.00 96.56 101 ASP A C 1
ATOM 765 O O . ASP A 1 101 ? -7.963 0.038 21.882 1.00 96.56 101 ASP A O 1
ATOM 769 N N . MET A 1 102 ? -8.925 1.677 20.700 1.00 94.75 102 MET A N 1
ATOM 770 C CA . MET A 1 102 ? -7.659 2.354 20.372 1.00 94.75 102 MET A CA 1
ATOM 771 C C . MET A 1 102 ? -6.991 3.010 21.593 1.00 94.75 102 MET A C 1
ATOM 773 O O . MET A 1 102 ? -5.870 3.494 21.486 1.00 94.75 102 MET A O 1
ATOM 777 N N . GLY A 1 103 ? -7.642 3.050 22.760 1.00 94.75 103 GLY A N 1
ATOM 778 C CA . GLY A 1 103 ? -7.009 3.504 24.003 1.00 94.75 103 GLY A CA 1
ATOM 779 C C . GLY A 1 103 ? -5.932 2.535 24.499 1.00 94.75 103 GLY A C 1
ATOM 780 O O . GLY A 1 103 ? -4.956 2.948 25.128 1.00 94.75 103 GLY A O 1
ATOM 781 N N . LYS A 1 104 ? -6.067 1.242 24.182 1.00 94.81 104 LYS A N 1
ATOM 782 C CA . LYS A 1 104 ? -5.107 0.211 24.568 1.00 94.81 104 LYS A CA 1
ATOM 783 C C . LYS A 1 104 ? -3.861 0.255 23.683 1.00 94.81 104 LYS A C 1
ATOM 785 O O . LYS A 1 104 ? -3.933 0.066 22.470 1.00 94.81 104 LYS A O 1
ATOM 790 N N . TYR A 1 105 ? -2.691 0.399 24.309 1.00 91.62 105 TYR A N 1
ATOM 791 C CA . TYR A 1 105 ? -1.399 0.487 23.615 1.00 91.62 105 TYR A CA 1
ATOM 792 C C . TYR A 1 105 ? -1.167 -0.648 22.600 1.00 91.62 105 TYR A C 1
ATOM 794 O O . TYR A 1 105 ? -0.823 -0.381 21.454 1.00 91.62 105 TYR A O 1
ATOM 802 N N . SER A 1 106 ? -1.445 -1.906 22.964 1.00 90.50 106 SER A N 1
ATOM 803 C CA . SER A 1 106 ? -1.277 -3.045 22.046 1.00 90.50 106 SER A CA 1
ATOM 804 C C . SER A 1 106 ? -2.169 -2.973 20.803 1.00 90.50 106 SER A C 1
ATOM 806 O O . SER A 1 106 ? -1.774 -3.457 19.749 1.00 90.50 106 SER A O 1
ATOM 808 N N . ASN A 1 107 ? -3.366 -2.389 20.920 1.00 93.12 107 ASN A N 1
ATOM 809 C CA . ASN A 1 107 ? -4.275 -2.230 19.785 1.00 93.12 107 ASN A CA 1
ATOM 810 C C . ASN A 1 107 ? -3.767 -1.132 18.854 1.00 93.12 107 ASN A C 1
ATOM 812 O O . ASN A 1 107 ? -3.775 -1.321 17.645 1.00 93.12 107 ASN A O 1
ATOM 816 N N . ARG A 1 108 ? -3.247 -0.029 19.411 1.00 93.25 108 ARG A N 1
ATOM 817 C CA . ARG A 1 108 ? -2.585 1.020 18.621 1.00 93.25 108 ARG A CA 1
ATOM 818 C C . ARG A 1 108 ? -1.396 0.475 17.842 1.00 93.25 108 ARG A C 1
ATOM 820 O O . ARG A 1 108 ? -1.315 0.732 16.653 1.00 93.25 108 ARG A O 1
ATOM 827 N N . LEU A 1 109 ? -0.531 -0.316 18.481 1.00 90.62 109 LEU A N 1
ATOM 828 C CA . LEU A 1 109 ? 0.605 -0.951 17.802 1.00 90.62 109 LEU A CA 1
ATOM 829 C C . LEU A 1 109 ? 0.166 -1.853 16.644 1.00 90.62 109 LEU A C 1
ATOM 831 O O . LEU A 1 109 ? 0.766 -1.836 15.574 1.00 90.62 109 LEU A O 1
ATOM 835 N N . ALA A 1 110 ? -0.882 -2.649 16.860 1.00 91.31 110 ALA A N 1
ATOM 836 C CA . ALA A 1 110 ? -1.401 -3.538 15.831 1.00 91.31 110 ALA A CA 1
ATOM 837 C C . ALA A 1 110 ? -2.030 -2.770 14.659 1.00 91.31 110 ALA A C 1
ATOM 839 O O . ALA A 1 110 ? -1.832 -3.151 13.509 1.00 91.31 110 ALA A O 1
ATOM 840 N N . LEU A 1 111 ? -2.749 -1.682 14.943 1.00 94.94 111 LEU A N 1
ATOM 841 C CA . LEU A 1 111 ? -3.324 -0.813 13.917 1.00 94.94 111 LEU A CA 1
ATOM 842 C C . LEU A 1 111 ? -2.248 -0.032 13.160 1.00 94.94 111 LEU A C 1
ATOM 844 O O . LEU A 1 111 ? -2.375 0.138 11.956 1.00 94.94 111 LEU A O 1
ATOM 848 N N . ASP A 1 112 ? -1.180 0.393 13.834 1.00 94.19 112 ASP A N 1
ATOM 849 C CA . ASP A 1 112 ? -0.050 1.080 13.202 1.00 94.19 112 ASP A CA 1
ATOM 850 C C . ASP A 1 112 ? 0.653 0.148 12.220 1.00 94.19 112 ASP A C 1
ATOM 852 O O . ASP A 1 112 ? 0.881 0.510 11.071 1.00 94.19 112 ASP A O 1
ATOM 856 N N . TYR A 1 113 ? 0.891 -1.100 12.639 1.00 92.25 113 TYR A N 1
ATOM 857 C CA . TYR A 1 113 ? 1.400 -2.128 11.741 1.00 92.25 113 TYR A CA 1
ATOM 858 C C . TYR A 1 113 ? 0.459 -2.400 10.571 1.00 92.25 113 TYR A C 1
ATOM 860 O O . TYR A 1 113 ? 0.916 -2.511 9.443 1.00 92.25 113 TYR A O 1
ATOM 868 N N . PHE A 1 114 ? -0.845 -2.494 10.826 1.00 95.06 114 PHE A N 1
ATOM 869 C CA . PHE A 1 114 ? -1.828 -2.720 9.776 1.00 95.06 114 PHE A CA 1
ATOM 870 C C . PHE A 1 114 ? -1.809 -1.607 8.718 1.00 95.06 114 PHE A C 1
ATOM 872 O O . PHE A 1 114 ? -1.741 -1.908 7.528 1.00 95.06 114 PHE A O 1
ATOM 879 N N . VAL A 1 115 ? -1.828 -0.341 9.148 1.00 96.50 115 VAL A N 1
ATOM 880 C CA . VAL A 1 115 ? -1.738 0.816 8.245 1.00 96.50 115 VAL A CA 1
ATOM 881 C C . VAL A 1 115 ? -0.405 0.809 7.507 1.00 96.50 115 VAL A C 1
ATOM 883 O O . VAL A 1 115 ? -0.405 0.964 6.292 1.00 96.50 115 VAL A O 1
ATOM 886 N N . TYR A 1 116 ? 0.706 0.553 8.205 1.00 94.12 116 TYR A N 1
ATOM 887 C CA . TYR A 1 116 ? 2.017 0.410 7.576 1.00 94.12 116 TYR A CA 1
ATOM 888 C C . TYR A 1 116 ? 2.005 -0.646 6.480 1.00 94.12 116 TYR A C 1
ATOM 890 O O . TYR A 1 116 ? 2.344 -0.330 5.349 1.00 94.12 116 TYR A O 1
ATOM 898 N N . SER A 1 117 ? 1.535 -1.857 6.770 1.00 93.50 117 SER A N 1
ATOM 899 C CA . SER A 1 117 ? 1.534 -2.927 5.782 1.00 93.50 117 SER A CA 1
ATOM 900 C C . SER A 1 117 ? 0.669 -2.609 4.563 1.00 93.50 117 SER A C 1
ATOM 902 O O . SER A 1 117 ? 1.037 -2.978 3.458 1.00 93.50 117 SER A O 1
ATOM 904 N N . VAL A 1 118 ? -0.463 -1.918 4.733 1.00 96.38 118 VAL A N 1
ATOM 905 C CA . VAL A 1 118 ? -1.323 -1.520 3.606 1.00 96.38 118 VAL A CA 1
ATOM 906 C C . VAL A 1 118 ? -0.717 -0.369 2.799 1.00 96.38 118 VAL A C 1
ATOM 908 O O . VAL A 1 118 ? -0.787 -0.386 1.574 1.00 96.38 118 VAL A O 1
ATOM 911 N N . CYS A 1 119 ? -0.151 0.635 3.465 1.00 97.44 119 CYS A N 1
ATOM 912 C CA . CYS A 1 119 ? 0.259 1.883 2.827 1.00 97.44 119 CYS A CA 1
ATOM 913 C C . CYS A 1 119 ? 1.701 1.888 2.321 1.00 97.44 119 CYS A C 1
ATOM 915 O O . CYS A 1 119 ? 1.982 2.574 1.341 1.00 97.44 119 CYS A O 1
ATOM 917 N N . GLU A 1 120 ? 2.598 1.108 2.928 1.00 94.38 120 GLU A N 1
ATOM 918 C CA . GLU A 1 120 ? 3.986 0.971 2.464 1.00 94.38 120 GLU A CA 1
ATOM 919 C C . GLU A 1 120 ? 4.051 0.390 1.044 1.00 94.38 120 GLU A C 1
ATOM 921 O O . GLU A 1 120 ? 4.896 0.801 0.251 1.00 94.38 120 GLU A O 1
ATOM 926 N N . GLU A 1 121 ? 3.085 -0.452 0.659 1.00 96.06 121 GLU A N 1
ATOM 927 C CA . GLU A 1 121 ? 3.001 -0.997 -0.700 1.00 96.06 121 GLU A CA 1
ATOM 928 C C . GLU A 1 121 ? 2.943 0.124 -1.764 1.00 96.06 121 GLU A C 1
ATOM 930 O O . GLU A 1 121 ? 3.493 -0.022 -2.860 1.00 96.06 121 GLU A O 1
ATOM 935 N N . CYS A 1 122 ? 2.366 1.292 -1.428 1.00 97.31 122 CYS A N 1
ATOM 936 C CA . CYS A 1 122 ? 2.387 2.478 -2.291 1.00 97.31 122 CYS A CA 1
ATOM 937 C C . CYS A 1 122 ? 3.802 3.028 -2.525 1.00 97.31 122 CYS A C 1
ATOM 939 O O . CYS A 1 122 ? 4.065 3.624 -3.564 1.00 97.31 122 CYS A O 1
ATOM 941 N N . CYS A 1 123 ? 4.725 2.873 -1.582 1.00 95.81 123 CYS A N 1
ATOM 942 C CA . CYS A 1 123 ? 6.117 3.268 -1.768 1.00 95.81 123 CYS A CA 1
ATOM 943 C C . CYS A 1 123 ? 6.908 2.150 -2.463 1.00 95.81 123 CYS A C 1
ATOM 945 O O . CYS A 1 123 ? 7.741 2.404 -3.339 1.00 95.81 123 CYS A O 1
ATOM 947 N N . ASP A 1 124 ? 6.576 0.894 -2.165 1.00 95.12 124 ASP A N 1
ATOM 948 C CA . ASP A 1 124 ? 7.296 -0.268 -2.673 1.00 95.12 124 ASP A CA 1
ATOM 949 C C . ASP A 1 124 ? 7.139 -0.489 -4.177 1.00 95.12 124 ASP A C 1
ATOM 951 O O . ASP A 1 124 ? 8.077 -0.973 -4.824 1.00 95.12 124 ASP A O 1
ATOM 955 N N . CYS A 1 125 ? 6.030 -0.069 -4.782 1.00 96.69 125 CYS A N 1
ATOM 956 C CA . CYS A 1 125 ? 5.869 -0.140 -6.237 1.00 96.69 125 CYS A CA 1
ATOM 957 C C . CYS A 1 125 ? 6.216 1.154 -6.979 1.00 96.69 125 CYS A C 1
ATOM 959 O O . CYS A 1 125 ? 6.027 1.202 -8.194 1.00 96.69 125 CYS A O 1
ATOM 961 N N . ILE A 1 126 ? 6.804 2.168 -6.330 1.00 96.12 126 ILE A N 1
ATOM 962 C CA . ILE A 1 126 ? 7.350 3.329 -7.051 1.00 96.12 126 ILE A CA 1
ATOM 963 C C . ILE A 1 126 ? 8.538 2.899 -7.926 1.00 96.12 126 ILE A C 1
ATOM 965 O O . ILE A 1 126 ? 9.519 2.382 -7.398 1.00 96.12 126 ILE A O 1
ATOM 969 N N . PRO A 1 127 ? 8.525 3.139 -9.251 1.00 96.12 127 PRO A N 1
ATOM 970 C CA . PRO A 1 127 ? 9.651 2.913 -10.143 1.00 96.12 127 PRO A CA 1
ATOM 971 C C . PRO A 1 127 ? 10.957 3.500 -9.604 1.00 96.12 127 PRO A C 1
ATOM 973 O O . PRO A 1 127 ? 11.023 4.659 -9.203 1.00 96.12 127 PRO A O 1
ATOM 976 N N . ARG A 1 128 ? 12.039 2.721 -9.685 1.00 92.31 128 ARG A N 1
ATOM 977 C CA . ARG A 1 128 ? 13.383 3.201 -9.338 1.00 92.31 128 ARG A CA 1
ATOM 978 C C . ARG A 1 128 ? 13.754 4.448 -10.157 1.00 92.31 128 ARG A C 1
ATOM 980 O O . ARG A 1 128 ? 13.428 4.523 -11.344 1.00 92.31 128 ARG A O 1
ATOM 987 N N . GLY A 1 129 ? 14.438 5.404 -9.532 1.00 92.12 129 GLY A N 1
ATOM 988 C CA . GLY A 1 129 ? 14.799 6.691 -10.127 1.00 92.12 129 GLY A CA 1
ATOM 989 C C . GLY A 1 129 ? 13.625 7.651 -10.331 1.00 92.12 129 GLY A C 1
ATOM 990 O O . GLY A 1 129 ? 13.786 8.669 -11.008 1.00 92.12 129 GLY A O 1
ATOM 991 N N . ALA A 1 130 ? 12.434 7.333 -9.810 1.00 96.06 130 ALA A N 1
ATOM 992 C CA . ALA A 1 130 ? 11.334 8.283 -9.761 1.00 96.06 130 ALA A CA 1
ATOM 993 C C . ALA A 1 130 ? 11.653 9.448 -8.821 1.00 96.06 130 ALA A C 1
ATOM 995 O O . ALA A 1 130 ? 12.400 9.300 -7.867 1.00 96.06 130 ALA A O 1
ATOM 996 N N . SER A 1 131 ? 11.061 10.607 -9.068 1.00 96.69 131 SER A N 1
ATOM 997 C CA . SER A 1 131 ? 11.185 11.768 -8.187 1.00 96.69 131 SER A CA 1
ATOM 998 C C . SER A 1 131 ? 9.858 12.512 -8.090 1.00 96.69 131 SER A C 1
ATOM 1000 O O . SER A 1 131 ? 9.011 12.416 -8.983 1.00 96.69 131 SER A O 1
ATOM 1002 N N . ALA A 1 132 ? 9.675 13.290 -7.021 1.00 96.25 132 ALA A N 1
ATOM 1003 C CA . ALA A 1 132 ? 8.432 14.022 -6.772 1.00 96.25 132 ALA A CA 1
ATOM 1004 C C . ALA A 1 132 ? 8.025 14.935 -7.947 1.00 96.25 132 ALA A C 1
ATOM 1006 O O . ALA A 1 132 ? 6.857 14.995 -8.329 1.00 96.25 132 ALA A O 1
ATOM 1007 N N . ASN A 1 133 ? 8.994 15.593 -8.593 1.00 97.31 133 ASN A N 1
ATOM 1008 C CA . ASN A 1 133 ? 8.749 16.474 -9.741 1.00 97.31 133 ASN A CA 1
ATOM 1009 C C . ASN A 1 133 ? 8.328 15.740 -11.032 1.00 97.31 133 ASN A C 1
ATOM 1011 O O . ASN A 1 133 ? 7.917 16.397 -11.984 1.00 97.31 133 ASN A O 1
ATOM 1015 N N . GLN A 1 134 ? 8.405 14.406 -11.079 1.00 97.94 134 GLN A N 1
ATOM 1016 C CA . GLN A 1 134 ? 7.960 13.600 -12.223 1.00 97.94 134 GLN A CA 1
ATOM 1017 C C . GLN A 1 134 ? 6.487 13.183 -12.131 1.00 97.94 134 GLN A C 1
ATOM 1019 O O . GLN A 1 134 ? 6.009 12.506 -13.040 1.00 97.94 134 GLN A O 1
ATOM 1024 N N . 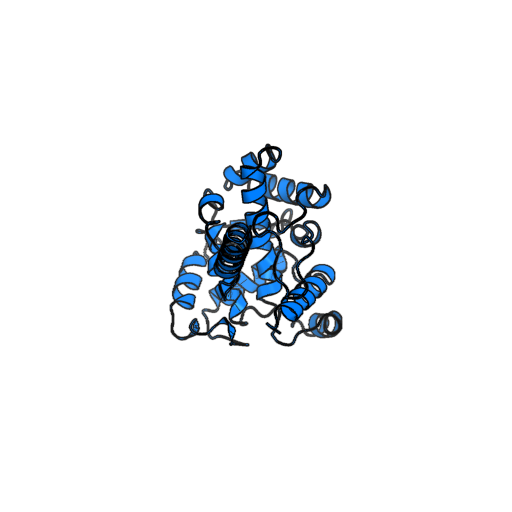TYR A 1 135 ? 5.764 13.556 -11.065 1.00 98.44 135 TYR A N 1
ATOM 1025 C CA . TYR A 1 135 ? 4.390 13.101 -10.833 1.00 98.44 135 TYR A CA 1
ATOM 1026 C C . TYR A 1 135 ? 3.481 13.290 -12.055 1.00 98.44 135 TYR A C 1
ATOM 1028 O O . TYR A 1 135 ? 2.946 12.315 -12.573 1.00 98.44 135 TYR A O 1
ATOM 1036 N N . GLN A 1 136 ? 3.359 14.524 -12.559 1.00 98.50 136 GLN A N 1
ATOM 1037 C CA . GLN A 1 136 ? 2.438 14.830 -13.658 1.00 98.50 136 GLN A CA 1
ATOM 1038 C C . GLN A 1 136 ? 2.799 14.060 -14.936 1.00 98.50 136 GLN A C 1
ATOM 1040 O O . GLN A 1 136 ? 1.933 13.460 -15.566 1.00 98.50 136 GLN A O 1
ATOM 1045 N N . GLN A 1 137 ? 4.092 14.008 -15.272 1.00 98.38 137 GLN A N 1
ATOM 1046 C CA . GLN A 1 137 ? 4.587 13.265 -16.431 1.00 98.38 137 GLN A CA 1
ATOM 1047 C C . GLN A 1 137 ? 4.245 11.771 -16.334 1.00 98.38 137 GLN A C 1
ATOM 1049 O O . GLN A 1 137 ? 3.801 11.167 -17.307 1.00 98.38 137 GLN A O 1
ATOM 1054 N N . ARG A 1 138 ? 4.467 11.156 -15.169 1.00 98.00 138 ARG A N 1
ATOM 1055 C CA . ARG A 1 138 ? 4.220 9.723 -14.959 1.00 98.00 138 ARG A CA 1
ATOM 1056 C C . ARG A 1 138 ? 2.739 9.394 -14.890 1.00 98.00 138 ARG A C 1
ATOM 1058 O O . ARG A 1 138 ? 2.344 8.342 -15.383 1.00 98.00 138 ARG A O 1
ATOM 1065 N N . LEU A 1 139 ? 1.927 10.289 -14.330 1.00 97.75 139 LEU A N 1
ATOM 1066 C CA . LEU A 1 139 ? 0.472 10.170 -14.341 1.00 97.75 139 LEU A CA 1
ATOM 1067 C C . LEU A 1 139 ? -0.050 10.102 -15.782 1.00 97.75 139 LEU A C 1
ATOM 1069 O O . LEU A 1 139 ? -0.769 9.169 -16.125 1.00 97.75 139 LEU A O 1
ATOM 1073 N N . GLU A 1 140 ? 0.376 11.029 -16.642 1.00 97.94 140 GLU A N 1
ATOM 1074 C CA . GLU A 1 140 ? -0.012 11.064 -18.061 1.00 97.94 140 GLU A CA 1
ATOM 1075 C C . GLU A 1 140 ? 0.460 9.830 -18.843 1.00 97.94 140 GLU A C 1
ATOM 1077 O O . GLU A 1 140 ? -0.202 9.391 -19.781 1.00 97.94 140 GLU A O 1
ATOM 1082 N N . GLN A 1 141 ? 1.595 9.251 -18.449 1.00 97.69 141 GLN A N 1
ATOM 1083 C CA . GLN A 1 141 ? 2.152 8.048 -19.066 1.00 97.69 141 GLN A CA 1
ATOM 1084 C C . GLN A 1 141 ? 1.586 6.740 -18.496 1.00 97.69 141 GLN A C 1
ATOM 1086 O O . GLN A 1 141 ? 1.907 5.677 -19.023 1.00 97.69 141 GLN A O 1
ATOM 1091 N N . GLY A 1 142 ? 0.800 6.785 -17.415 1.00 96.19 142 GLY A N 1
ATOM 1092 C CA . GLY A 1 142 ? 0.373 5.583 -16.696 1.00 96.19 142 GLY A CA 1
ATOM 1093 C C . GLY A 1 142 ? 1.536 4.818 -16.049 1.00 96.19 142 GLY A C 1
ATOM 1094 O O . GLY A 1 142 ? 1.498 3.597 -15.962 1.00 96.19 142 GLY A O 1
ATOM 1095 N N . THR A 1 143 ? 2.592 5.521 -15.626 1.00 96.88 143 THR A N 1
ATOM 1096 C CA . THR A 1 143 ? 3.831 4.946 -15.064 1.00 96.88 143 THR A CA 1
ATOM 1097 C C . THR A 1 143 ? 4.132 5.444 -13.648 1.00 96.88 143 THR A C 1
ATOM 1099 O O . THR A 1 143 ? 5.300 5.565 -13.254 1.00 96.88 143 THR A O 1
ATOM 1102 N N . LEU A 1 144 ? 3.078 5.764 -12.885 1.00 97.50 144 LEU A N 1
ATOM 1103 C CA . LEU A 1 144 ? 3.192 6.012 -11.448 1.00 97.50 144 LEU A CA 1
ATOM 1104 C C . LEU A 1 144 ? 3.612 4.717 -10.745 1.00 97.50 144 LEU A C 1
ATOM 1106 O O . LEU A 1 144 ? 4.734 4.630 -10.282 1.00 97.50 144 LEU A O 1
ATOM 1110 N N . GLY A 1 145 ? 2.788 3.672 -10.735 1.00 97.00 145 GLY A N 1
ATOM 1111 C CA . GLY A 1 145 ? 3.179 2.377 -10.166 1.00 97.00 145 GLY A CA 1
ATOM 1112 C C . GLY A 1 145 ? 3.987 1.505 -11.136 1.00 97.00 145 GLY A C 1
ATOM 1113 O O . GLY A 1 145 ? 3.849 1.605 -12.355 1.00 97.00 145 GLY A O 1
ATOM 1114 N N . ASN A 1 146 ? 4.807 0.604 -10.595 1.00 97.38 146 ASN A N 1
ATOM 1115 C CA . ASN A 1 146 ? 5.398 -0.523 -11.311 1.00 97.38 146 ASN A CA 1
ATOM 1116 C C . ASN A 1 146 ? 5.371 -1.782 -10.436 1.00 97.38 146 ASN A C 1
ATOM 1118 O O . ASN A 1 146 ? 6.295 -2.024 -9.655 1.00 97.38 146 ASN A O 1
ATOM 1122 N N . ALA A 1 147 ? 4.361 -2.631 -10.641 1.00 97.69 147 ALA A N 1
ATOM 1123 C CA . ALA A 1 147 ? 4.247 -3.920 -9.961 1.00 97.69 147 ALA A CA 1
ATOM 1124 C C . ALA A 1 147 ? 5.464 -4.836 -10.193 1.00 97.69 147 ALA A C 1
ATOM 1126 O O . ALA A 1 147 ? 5.769 -5.689 -9.366 1.00 97.69 147 ALA A O 1
ATOM 1127 N N . TYR A 1 148 ? 6.202 -4.654 -11.294 1.00 97.69 148 TYR A N 1
ATOM 1128 C CA . TYR A 1 148 ? 7.402 -5.430 -11.609 1.00 97.69 148 TYR A CA 1
ATOM 1129 C C . TYR A 1 148 ? 8.670 -4.906 -10.939 1.00 97.69 148 TYR A C 1
ATOM 1131 O O . TYR A 1 148 ? 9.704 -5.572 -11.030 1.00 97.69 148 TYR A O 1
ATOM 1139 N N . ARG A 1 149 ? 8.647 -3.772 -10.230 1.00 95.81 149 ARG A N 1
ATOM 1140 C CA . ARG A 1 149 ? 9.782 -3.385 -9.380 1.00 95.81 149 ARG A CA 1
ATOM 1141 C C . ARG A 1 149 ? 9.983 -4.468 -8.334 1.00 95.81 149 ARG A C 1
ATOM 1143 O O . ARG A 1 149 ? 9.056 -4.745 -7.598 1.00 95.81 149 ARG A O 1
ATOM 1150 N N . GLY A 1 150 ? 11.187 -5.031 -8.205 1.00 93.69 150 GLY A N 1
ATOM 1151 C CA . GLY A 1 150 ? 11.407 -6.181 -7.317 1.00 93.69 150 GLY A CA 1
ATOM 1152 C C . GLY A 1 150 ? 11.016 -5.951 -5.855 1.00 93.69 150 GLY A C 1
ATOM 1153 O O . GLY A 1 150 ? 10.654 -6.908 -5.182 1.00 93.69 150 GLY A O 1
ATOM 1154 N N . ASN A 1 151 ? 11.050 -4.699 -5.393 1.00 94.50 151 ASN A N 1
ATOM 1155 C CA . ASN A 1 151 ? 10.597 -4.288 -4.063 1.00 94.50 151 ASN A CA 1
ATOM 1156 C C . ASN A 1 151 ? 9.106 -4.563 -3.830 1.00 94.50 151 ASN A C 1
ATOM 1158 O O . ASN A 1 151 ? 8.773 -5.120 -2.797 1.00 94.50 151 ASN A O 1
ATOM 1162 N N . CYS A 1 152 ? 8.252 -4.270 -4.812 1.00 96.94 152 CYS A N 1
ATOM 1163 C CA . CYS A 1 152 ? 6.793 -4.374 -4.724 1.00 96.94 152 CYS A CA 1
ATOM 1164 C C . CYS A 1 152 ? 6.314 -5.797 -4.351 1.00 96.94 152 CYS A C 1
ATOM 1166 O O . CYS A 1 152 ? 5.908 -6.020 -3.214 1.00 96.94 152 CYS A O 1
ATOM 1168 N N . PRO A 1 153 ? 6.502 -6.847 -5.181 1.00 97.62 153 PRO A N 1
ATOM 1169 C CA . PRO A 1 153 ? 6.077 -8.198 -4.819 1.00 97.62 153 PRO A CA 1
ATOM 1170 C C . PRO A 1 153 ? 6.855 -8.780 -3.627 1.00 97.62 153 PRO A C 1
ATOM 1172 O O . PRO A 1 153 ? 6.401 -9.753 -3.024 1.00 97.62 153 PRO A O 1
ATOM 1175 N N . ALA A 1 154 ? 8.034 -8.242 -3.293 1.00 96.00 154 ALA A N 1
ATOM 1176 C CA . ALA A 1 154 ? 8.786 -8.681 -2.123 1.00 96.00 154 ALA A CA 1
ATOM 1177 C C . ALA A 1 154 ? 8.188 -8.137 -0.830 1.00 96.00 154 ALA A C 1
ATOM 1179 O O . ALA A 1 154 ? 8.001 -8.906 0.107 1.00 96.00 154 ALA A O 1
ATOM 1180 N N . HIS A 1 155 ? 7.851 -6.854 -0.781 1.00 94.69 155 HIS A N 1
ATOM 1181 C CA . HIS A 1 155 ? 7.214 -6.250 0.378 1.00 94.69 155 HIS A CA 1
ATOM 1182 C C . HIS A 1 155 ? 5.773 -6.726 0.540 1.00 94.69 155 HIS A C 1
ATOM 1184 O O . HIS A 1 155 ? 5.408 -7.118 1.643 1.00 94.69 155 HIS A O 1
ATOM 1190 N N . ALA A 1 156 ? 5.033 -6.961 -0.547 1.00 96.75 156 ALA A N 1
ATOM 1191 C CA . ALA A 1 156 ? 3.735 -7.630 -0.471 1.00 96.75 156 ALA A CA 1
ATOM 1192 C C . ALA A 1 156 ? 3.785 -8.988 0.264 1.00 96.75 156 ALA A C 1
ATOM 1194 O O . ALA A 1 156 ? 2.820 -9.395 0.917 1.00 96.75 156 ALA A O 1
ATOM 1195 N N . HIS A 1 157 ? 4.912 -9.711 0.203 1.00 95.31 157 HIS A N 1
ATOM 1196 C CA . HIS A 1 157 ? 5.105 -10.935 0.988 1.00 95.31 157 HIS A CA 1
ATOM 1197 C C . HIS A 1 157 ? 5.183 -10.668 2.499 1.00 95.31 157 HIS A C 1
ATOM 1199 O O . HIS A 1 157 ? 4.617 -11.431 3.287 1.00 95.31 157 HIS A O 1
ATOM 1205 N N . TYR A 1 158 ? 5.919 -9.631 2.897 1.00 90.62 158 TYR A N 1
ATOM 1206 C CA . TYR A 1 158 ? 6.213 -9.307 4.294 1.00 90.62 158 TYR A CA 1
ATOM 1207 C C . TYR A 1 158 ? 5.133 -8.449 4.956 1.00 90.62 158 TYR A C 1
ATOM 1209 O O . TYR A 1 158 ? 4.949 -8.547 6.166 1.00 90.62 158 TYR A O 1
ATOM 1217 N N . ASP A 1 159 ? 4.382 -7.691 4.168 1.00 92.50 159 ASP A N 1
ATOM 1218 C CA . ASP A 1 159 ? 3.400 -6.729 4.640 1.00 92.50 159 ASP A CA 1
ATOM 1219 C C . ASP A 1 159 ? 1.984 -7.228 4.361 1.00 92.50 159 ASP A C 1
ATOM 1221 O O . ASP A 1 159 ? 1.293 -7.716 5.263 1.00 92.50 159 ASP A O 1
ATOM 1225 N N . ILE A 1 160 ? 1.572 -7.222 3.094 1.00 95.25 160 ILE A N 1
ATOM 1226 C CA . ILE A 1 160 ? 0.210 -7.591 2.685 1.00 95.25 160 ILE A CA 1
ATOM 1227 C C . ILE A 1 160 ? -0.142 -9.019 3.097 1.00 95.25 160 ILE A C 1
ATOM 1229 O O . ILE A 1 160 ? -1.178 -9.265 3.716 1.00 95.25 160 ILE A O 1
ATOM 1233 N N . CYS A 1 161 ? 0.735 -9.980 2.823 1.00 94.69 161 CYS A N 1
ATOM 1234 C CA . CYS A 1 161 ? 0.467 -11.384 3.117 1.00 94.69 161 CYS A CA 1
ATOM 1235 C C . CYS A 1 161 ? 0.531 -11.750 4.600 1.00 94.69 161 CYS A C 1
ATOM 1237 O O . CYS A 1 161 ? 0.040 -12.817 4.981 1.00 94.69 161 CYS A O 1
ATOM 1239 N N . ARG A 1 162 ? 1.084 -10.879 5.450 1.00 90.69 162 ARG A N 1
ATOM 1240 C CA . ARG A 1 162 ? 1.041 -11.055 6.905 1.00 90.69 162 ARG A CA 1
ATOM 1241 C C . ARG A 1 162 ? -0.285 -10.608 7.492 1.00 90.69 162 ARG A C 1
ATOM 1243 O O . ARG A 1 162 ? -0.813 -11.299 8.363 1.00 90.69 162 ARG A O 1
ATOM 1250 N N . VAL A 1 163 ? -0.845 -9.507 6.996 1.00 92.69 163 VAL A N 1
ATOM 1251 C CA . VAL A 1 163 ? -2.147 -9.009 7.460 1.00 92.69 163 VAL A CA 1
ATOM 1252 C C . VAL A 1 163 ? -3.325 -9.702 6.762 1.00 92.69 163 VAL A C 1
ATOM 1254 O O . VAL A 1 163 ? -4.388 -9.857 7.371 1.00 92.69 163 VAL A O 1
ATOM 1257 N N . PHE A 1 164 ? -3.135 -10.190 5.530 1.00 94.31 164 PHE A N 1
ATOM 1258 C CA . PHE A 1 164 ? -4.159 -10.848 4.709 1.00 94.31 164 PHE A CA 1
ATOM 1259 C C . PHE A 1 164 ? -3.684 -12.184 4.099 1.00 94.31 164 PHE A C 1
ATOM 1261 O O . PHE A 1 164 ? -3.607 -12.337 2.878 1.00 94.31 164 PHE A O 1
ATOM 1268 N N . PRO A 1 165 ? -3.421 -13.222 4.910 1.00 92.75 165 PRO A N 1
ATOM 1269 C CA . PRO A 1 165 ? -2.783 -14.457 4.434 1.00 92.75 165 PRO A CA 1
ATOM 1270 C C . PRO A 1 165 ? -3.596 -15.244 3.393 1.00 92.75 165 PRO A C 1
ATOM 1272 O O . PRO A 1 165 ? -3.046 -16.063 2.655 1.00 92.75 165 PRO A O 1
ATOM 1275 N N . ASN A 1 166 ? -4.913 -15.027 3.335 1.00 93.94 166 ASN A N 1
ATOM 1276 C CA . ASN A 1 166 ? -5.826 -15.729 2.433 1.00 93.94 166 ASN A CA 1
ATOM 1277 C C . ASN A 1 166 ? -6.317 -14.872 1.259 1.00 93.94 166 ASN A C 1
ATOM 1279 O O . ASN A 1 166 ? -7.221 -15.313 0.549 1.00 93.94 166 ASN A O 1
ATOM 1283 N N . ILE A 1 167 ? -5.751 -13.680 1.056 1.00 96.56 167 ILE A N 1
ATOM 1284 C CA . ILE A 1 167 ? -6.269 -12.719 0.083 1.00 96.56 167 ILE A CA 1
ATOM 1285 C C . ILE A 1 167 ? -6.169 -13.231 -1.357 1.00 96.56 167 ILE A C 1
ATOM 1287 O O . ILE A 1 167 ? -5.199 -13.888 -1.744 1.00 96.56 167 ILE A O 1
ATOM 1291 N N . LYS A 1 168 ? -7.204 -12.942 -2.140 1.00 97.38 168 LYS A N 1
ATOM 1292 C CA . LYS A 1 168 ? -7.311 -13.162 -3.585 1.00 97.38 168 LYS A CA 1
ATOM 1293 C C . LYS A 1 168 ? -7.363 -11.830 -4.334 1.00 97.38 168 LYS A C 1
ATOM 1295 O O . LYS A 1 168 ? -6.721 -11.699 -5.368 1.00 97.38 168 LYS A O 1
ATOM 1300 N N . TYR A 1 169 ? -8.124 -10.870 -3.811 1.00 97.00 169 TYR A N 1
ATOM 1301 C CA . TYR A 1 169 ? -8.357 -9.558 -4.413 1.00 97.00 169 TYR A CA 1
ATOM 1302 C C . TYR A 1 169 ? -8.660 -8.510 -3.338 1.00 97.00 169 TYR A C 1
ATOM 1304 O O . TYR A 1 169 ? -9.072 -8.848 -2.228 1.00 97.00 169 TYR A O 1
ATOM 1312 N N . THR A 1 170 ? -8.469 -7.244 -3.672 1.00 96.44 170 THR A N 1
ATOM 1313 C CA . THR A 1 170 ? -8.949 -6.094 -2.901 1.00 96.44 170 THR A CA 1
ATOM 1314 C C . THR A 1 170 ? -10.073 -5.400 -3.660 1.00 96.44 170 THR A C 1
ATOM 1316 O O . THR A 1 170 ? -10.332 -5.724 -4.818 1.00 96.44 170 THR A O 1
ATOM 1319 N N . MET A 1 171 ? -10.794 -4.524 -2.966 1.00 96.31 171 MET A N 1
ATOM 1320 C CA . MET A 1 171 ? -11.789 -3.622 -3.542 1.00 96.31 171 MET A CA 1
ATOM 1321 C C . MET A 1 171 ? -11.716 -2.284 -2.817 1.00 96.31 171 MET A C 1
ATOM 1323 O O . MET A 1 171 ? -11.402 -2.236 -1.621 1.00 96.31 171 MET A O 1
ATOM 1327 N N . LYS A 1 172 ? -12.121 -1.207 -3.480 1.00 95.50 172 LYS A N 1
ATOM 1328 C CA . LYS A 1 172 ? -12.335 0.078 -2.815 1.00 95.50 172 LYS A CA 1
ATOM 1329 C C . LYS A 1 172 ? -13.561 0.021 -1.890 1.00 95.50 172 LYS A C 1
ATOM 1331 O O . LYS A 1 172 ? -14.618 -0.524 -2.220 1.00 95.50 172 LYS A O 1
ATOM 1336 N N . ALA A 1 173 ? -13.431 0.578 -0.688 1.00 94.38 173 ALA A N 1
ATOM 1337 C CA . ALA A 1 173 ? -14.550 0.711 0.245 1.00 94.38 173 ALA A CA 1
ATOM 1338 C C . ALA A 1 173 ? -15.680 1.563 -0.359 1.00 94.38 173 ALA A C 1
ATOM 1340 O O . ALA A 1 173 ? -15.418 2.596 -0.975 1.00 94.38 173 ALA A O 1
ATOM 1341 N N . GLY A 1 174 ? -16.933 1.142 -0.161 1.00 90.50 174 GLY A N 1
ATOM 1342 C CA . GLY A 1 174 ? -18.110 1.851 -0.673 1.00 90.50 174 GLY A CA 1
ATOM 1343 C C . GLY A 1 174 ? -18.350 1.747 -2.186 1.00 90.50 174 GLY A C 1
ATOM 1344 O O . GLY A 1 174 ? -19.291 2.368 -2.675 1.00 90.50 174 GLY A O 1
ATOM 1345 N N . VAL A 1 175 ? -17.542 0.977 -2.924 1.00 89.62 175 VAL A N 1
ATOM 1346 C CA . VAL A 1 175 ? -17.737 0.720 -4.360 1.00 89.62 175 VAL A CA 1
ATOM 1347 C C . VAL A 1 175 ? -18.286 -0.693 -4.556 1.00 89.62 175 VAL A C 1
ATOM 1349 O O . VAL A 1 175 ? -17.735 -1.665 -4.038 1.00 89.62 175 VAL A O 1
ATOM 1352 N N . GLU A 1 176 ? -19.399 -0.828 -5.272 1.00 85.38 176 GLU A N 1
ATOM 1353 C CA . GLU A 1 176 ? -19.877 -2.139 -5.714 1.00 85.38 176 GLU A CA 1
ATOM 1354 C C . GLU A 1 176 ? -19.040 -2.590 -6.915 1.00 85.38 176 GLU A C 1
ATOM 1356 O O . GLU A 1 176 ? -19.245 -2.110 -8.024 1.00 85.38 176 GLU A O 1
ATOM 1361 N N . ASP A 1 177 ? -18.094 -3.496 -6.669 1.00 82.69 177 ASP A N 1
ATOM 1362 C CA . ASP A 1 177 ? -17.235 -4.105 -7.685 1.00 82.69 177 ASP A CA 1
ATOM 1363 C C . ASP A 1 177 ? -17.469 -5.616 -7.761 1.00 82.69 177 ASP A C 1
ATOM 1365 O O . ASP A 1 177 ? -17.950 -6.249 -6.810 1.00 82.69 177 ASP A O 1
ATOM 1369 N N . ASP A 1 178 ? -17.094 -6.200 -8.899 1.00 82.31 178 ASP A N 1
ATOM 1370 C CA . ASP A 1 178 ? -17.143 -7.642 -9.100 1.00 82.31 178 ASP A CA 1
ATOM 1371 C C . ASP A 1 178 ? -16.205 -8.355 -8.123 1.00 82.31 178 ASP A C 1
ATOM 1373 O O . ASP A 1 178 ? -14.996 -8.124 -8.076 1.00 82.31 178 ASP A O 1
ATOM 1377 N N . THR A 1 179 ? -16.757 -9.297 -7.363 1.00 88.12 179 THR A N 1
ATOM 1378 C CA . THR A 1 179 ? -15.946 -10.177 -6.525 1.00 88.12 179 THR A CA 1
ATOM 1379 C C . THR A 1 179 ? -15.143 -11.129 -7.402 1.00 88.12 179 THR A C 1
ATOM 1381 O O . THR A 1 179 ? -15.704 -11.791 -8.276 1.00 88.12 179 THR A O 1
ATOM 1384 N N . HIS A 1 180 ? -13.857 -11.296 -7.115 1.00 90.75 180 HIS A N 1
ATOM 1385 C CA . HIS A 1 180 ? -12.988 -12.215 -7.848 1.00 90.75 180 HIS A CA 1
ATOM 1386 C C . HIS A 1 180 ? -12.769 -13.528 -7.087 1.00 90.75 180 HIS A C 1
ATOM 1388 O O . HIS A 1 180 ? -11.645 -13.950 -6.802 1.00 90.75 180 HIS A O 1
ATOM 1394 N N . GLU A 1 181 ? -13.863 -14.185 -6.696 1.00 91.00 181 GLU A N 1
ATOM 1395 C CA . GLU A 1 181 ? -13.790 -15.424 -5.914 1.00 91.00 181 GLU A CA 1
ATOM 1396 C C . GLU A 1 181 ? -13.206 -16.616 -6.683 1.00 91.00 181 GLU A C 1
ATOM 1398 O O . GLU A 1 181 ? -12.755 -17.587 -6.070 1.00 91.00 181 GLU A O 1
ATOM 1403 N N . ASP A 1 182 ? -13.160 -16.545 -8.007 1.00 93.44 182 ASP A N 1
ATOM 1404 C CA . ASP A 1 182 ? -12.500 -17.513 -8.877 1.00 93.44 182 ASP A CA 1
ATOM 1405 C C . ASP A 1 182 ? -10.967 -17.359 -8.900 1.00 93.44 182 ASP A C 1
ATOM 1407 O O . ASP A 1 182 ? -10.260 -18.283 -9.314 1.00 93.44 182 ASP A O 1
ATOM 1411 N N . TRP A 1 183 ? -10.424 -16.231 -8.426 1.00 94.25 183 TRP A N 1
ATOM 1412 C CA . TRP A 1 183 ? -8.980 -16.000 -8.414 1.00 94.25 183 TRP A CA 1
ATOM 1413 C C . TRP A 1 183 ? -8.265 -16.866 -7.368 1.00 94.25 183 TRP A C 1
ATOM 1415 O O . TRP A 1 183 ? -8.834 -17.254 -6.340 1.00 94.25 183 TRP A O 1
ATOM 1425 N N . PRO A 1 184 ? -6.983 -17.200 -7.591 1.00 95.75 184 PRO A N 1
ATOM 1426 C CA . PRO A 1 184 ? -6.216 -17.934 -6.599 1.00 95.75 184 PRO A CA 1
ATOM 1427 C C . PRO A 1 184 ? -5.832 -17.037 -5.420 1.00 95.75 184 PRO A C 1
ATOM 1429 O O . PRO A 1 184 ? -5.693 -15.824 -5.554 1.00 95.75 184 PRO A O 1
ATOM 1432 N N . LYS A 1 185 ? -5.576 -17.655 -4.261 1.00 96.81 185 LYS A N 1
ATOM 1433 C CA . LYS A 1 185 ? -4.974 -16.954 -3.119 1.00 96.81 185 LYS A CA 1
ATOM 1434 C C . LYS A 1 185 ? -3.583 -16.460 -3.506 1.00 96.81 185 LYS A C 1
ATOM 1436 O O . LYS A 1 185 ? -2.694 -17.270 -3.784 1.00 96.81 185 LYS A O 1
ATOM 1441 N N . ILE A 1 186 ? -3.381 -15.150 -3.501 1.00 97.94 186 ILE A N 1
ATOM 1442 C CA . ILE A 1 186 ? -2.190 -14.542 -4.088 1.00 97.94 186 ILE A CA 1
ATOM 1443 C C . ILE A 1 186 ? -0.931 -14.777 -3.256 1.00 97.94 186 ILE A C 1
ATOM 1445 O O . ILE A 1 186 ? 0.149 -14.974 -3.810 1.00 97.94 186 ILE A O 1
A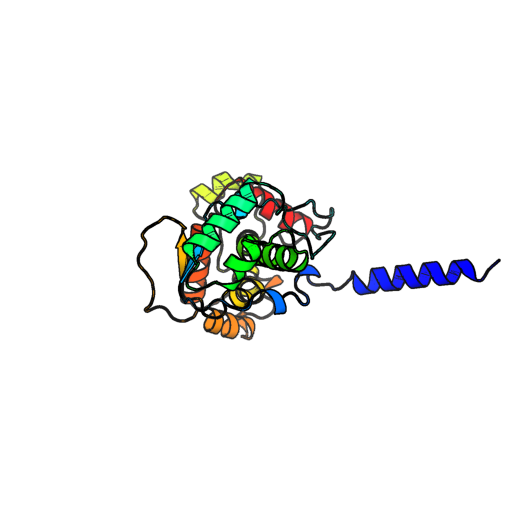TOM 1449 N N . CYS A 1 187 ? -1.068 -14.867 -1.932 1.00 96.94 187 CYS A N 1
ATOM 1450 C CA . CYS A 1 187 ? 0.071 -15.009 -1.029 1.00 96.94 187 CYS A CA 1
ATOM 1451 C C . CYS A 1 187 ? 0.880 -16.285 -1.249 1.00 96.94 187 CYS A C 1
ATOM 1453 O O . CYS A 1 187 ? 2.095 -16.292 -1.056 1.00 96.94 187 CYS A O 1
ATOM 1455 N N . TRP A 1 188 ? 0.241 -17.351 -1.738 1.00 96.75 188 TRP A N 1
ATOM 1456 C CA . TRP A 1 188 ? 0.959 -18.550 -2.158 1.00 96.75 188 TRP A CA 1
ATOM 1457 C C . TRP A 1 188 ? 1.831 -18.294 -3.397 1.00 96.75 188 TRP A C 1
ATOM 1459 O O . TRP A 1 188 ? 2.980 -18.734 -3.449 1.00 96.75 188 TRP A O 1
ATOM 1469 N N . HIS A 1 189 ? 1.316 -17.550 -4.381 1.00 98.19 189 HIS A N 1
ATOM 1470 C CA . HIS A 1 189 ? 2.060 -17.190 -5.591 1.00 98.19 189 HIS A CA 1
ATOM 1471 C C . HIS A 1 189 ? 3.224 -16.244 -5.277 1.00 98.19 189 HIS A C 1
ATOM 1473 O O . HIS A 1 189 ? 4.343 -16.502 -5.723 1.00 98.19 189 HIS A O 1
ATOM 1479 N N . ILE A 1 190 ? 2.983 -15.210 -4.465 1.00 98.12 190 ILE A N 1
ATOM 1480 C CA . ILE A 1 190 ? 4.015 -14.280 -3.986 1.00 98.12 190 ILE A CA 1
ATOM 1481 C C . ILE A 1 190 ? 5.102 -15.043 -3.216 1.00 98.12 190 ILE A C 1
ATOM 1483 O O . ILE A 1 190 ? 6.285 -14.922 -3.533 1.00 98.12 190 ILE A O 1
ATOM 1487 N N . GLY A 1 191 ? 4.708 -15.914 -2.279 1.00 97.31 191 GLY A N 1
ATOM 1488 C CA . GLY A 1 191 ? 5.628 -16.770 -1.525 1.00 97.31 191 GLY A CA 1
ATOM 1489 C C . GLY A 1 191 ? 6.471 -17.684 -2.424 1.00 97.31 191 GLY A C 1
ATOM 1490 O O . GLY A 1 191 ? 7.676 -17.828 -2.236 1.00 97.31 191 GLY A O 1
ATOM 1491 N N . LYS A 1 192 ? 5.877 -18.273 -3.465 1.00 97.88 192 LYS A N 1
ATOM 1492 C CA . LYS A 1 192 ? 6.632 -19.070 -4.443 1.00 97.88 192 LYS A CA 1
ATOM 1493 C C . LYS A 1 192 ? 7.639 -18.217 -5.221 1.00 97.88 192 LYS A C 1
ATOM 1495 O O . LYS A 1 192 ? 8.742 -18.684 -5.503 1.00 97.88 192 LYS A O 1
ATOM 1500 N N . TRP A 1 193 ? 7.263 -16.992 -5.584 1.00 97.81 193 TRP A N 1
ATOM 1501 C CA . TRP A 1 193 ? 8.125 -16.077 -6.326 1.00 97.81 193 TRP A CA 1
ATOM 1502 C C . TRP A 1 193 ? 9.306 -15.573 -5.484 1.00 97.81 193 TRP A C 1
ATOM 1504 O O . TRP A 1 193 ? 10.440 -15.655 -5.962 1.00 97.81 193 TRP A O 1
ATOM 1514 N N . ILE A 1 194 ? 9.090 -15.132 -4.239 1.00 96.88 194 ILE A N 1
ATOM 1515 C CA . ILE A 1 194 ? 10.153 -14.540 -3.402 1.00 96.88 194 ILE A CA 1
ATOM 1516 C C . ILE A 1 194 ? 11.304 -15.526 -3.145 1.00 96.88 194 ILE A C 1
ATOM 1518 O O . ILE A 1 194 ? 12.473 -15.143 -3.158 1.00 96.88 194 ILE A O 1
ATOM 1522 N N . PHE A 1 195 ? 10.999 -16.824 -3.023 1.00 95.88 195 PHE A N 1
ATOM 1523 C CA . PHE A 1 195 ? 11.998 -17.889 -2.851 1.00 95.88 195 PHE A CA 1
ATOM 1524 C C . PHE A 1 195 ? 12.524 -18.482 -4.173 1.00 95.88 195 PHE A C 1
ATOM 1526 O O . PHE A 1 195 ? 13.352 -19.399 -4.165 1.00 95.88 195 PHE A O 1
ATOM 1533 N N . SER A 1 196 ? 12.076 -17.973 -5.322 1.00 97.19 196 SER A N 1
ATOM 1534 C CA . SER A 1 196 ? 12.542 -18.400 -6.645 1.00 97.19 196 SER A CA 1
ATOM 1535 C C . SER A 1 196 ? 13.863 -17.729 -7.048 1.00 97.19 196 SER A C 1
ATOM 1537 O O . SER A 1 196 ? 14.376 -16.837 -6.373 1.00 97.19 196 SER A O 1
ATOM 1539 N N . ARG A 1 197 ? 14.428 -18.126 -8.198 1.00 96.56 197 ARG A N 1
ATOM 1540 C CA . ARG A 1 197 ? 15.585 -17.437 -8.799 1.00 96.56 197 ARG A CA 1
ATOM 1541 C C . ARG A 1 197 ? 15.268 -15.977 -9.146 1.00 96.56 197 ARG A C 1
ATOM 1543 O O . ARG A 1 197 ? 16.137 -15.121 -8.981 1.00 96.56 197 ARG A O 1
ATOM 1550 N N . ASP A 1 198 ? 14.049 -15.704 -9.603 1.00 94.88 198 ASP A N 1
ATOM 1551 C CA . ASP A 1 198 ? 13.631 -14.363 -10.016 1.00 94.88 198 ASP A CA 1
ATOM 1552 C C . ASP A 1 198 ? 13.432 -13.429 -8.816 1.00 94.88 198 ASP A C 1
ATOM 1554 O O . ASP A 1 198 ? 13.752 -12.244 -8.925 1.00 94.88 198 ASP A O 1
ATOM 1558 N N . GLY A 1 199 ? 13.052 -13.974 -7.656 1.00 94.75 199 GLY A N 1
ATOM 1559 C CA . GLY A 1 199 ? 12.971 -13.246 -6.386 1.00 94.75 199 GLY A CA 1
ATOM 1560 C C . GLY A 1 199 ? 14.331 -12.908 -5.766 1.00 94.75 199 GLY A C 1
ATOM 1561 O O . GLY A 1 199 ? 14.445 -11.955 -5.010 1.00 94.75 199 GLY A O 1
ATOM 1562 N N . ARG A 1 200 ? 15.424 -13.608 -6.098 1.00 94.38 200 ARG A N 1
ATOM 1563 C CA . ARG A 1 200 ? 16.745 -13.293 -5.510 1.00 94.38 200 ARG A CA 1
ATOM 1564 C C . ARG A 1 200 ? 17.220 -11.890 -5.884 1.00 94.38 200 ARG A C 1
ATOM 1566 O O . ARG A 1 200 ? 17.090 -11.485 -7.039 1.00 94.38 200 ARG A O 1
ATOM 1573 N N . ASN A 1 201 ? 17.859 -11.196 -4.939 1.00 90.25 201 ASN A N 1
ATOM 1574 C CA . ASN A 1 201 ? 18.385 -9.835 -5.117 1.00 90.25 201 ASN A CA 1
ATOM 1575 C C . ASN A 1 201 ? 17.316 -8.833 -5.595 1.00 90.25 201 ASN A C 1
ATOM 1577 O O . ASN A 1 201 ? 17.640 -7.891 -6.319 1.00 90.25 201 ASN A O 1
ATOM 1581 N N . TRP A 1 202 ? 16.049 -9.056 -5.224 1.00 92.75 202 TRP A N 1
ATOM 1582 C CA . TRP A 1 202 ? 14.909 -8.213 -5.592 1.00 92.75 202 TRP A CA 1
ATOM 1583 C C . TRP A 1 202 ? 15.148 -6.728 -5.278 1.00 92.75 202 TRP A C 1
ATOM 1585 O O . TRP A 1 202 ? 14.849 -5.886 -6.123 1.00 92.75 202 TRP A O 1
ATOM 1595 N N . LEU A 1 203 ? 15.817 -6.432 -4.154 1.00 88.44 203 LEU A N 1
ATOM 1596 C CA . LEU A 1 203 ? 16.216 -5.086 -3.714 1.00 88.44 203 LEU A CA 1
ATOM 1597 C C . LEU A 1 203 ? 16.939 -4.272 -4.797 1.00 88.44 203 LEU A C 1
ATOM 1599 O O . LEU A 1 203 ? 16.826 -3.053 -4.834 1.00 88.44 203 LEU A O 1
ATOM 1603 N N . TYR A 1 204 ? 17.662 -4.933 -5.707 1.00 88.75 204 TYR A N 1
ATOM 1604 C CA . TYR A 1 204 ? 18.475 -4.285 -6.740 1.00 88.75 204 TYR A CA 1
ATOM 1605 C C . TYR A 1 204 ? 17.864 -4.373 -8.142 1.00 88.75 204 TYR A C 1
ATOM 1607 O O . TYR A 1 204 ? 18.459 -3.897 -9.107 1.00 88.75 204 TYR A O 1
ATOM 1615 N N . LYS A 1 205 ? 16.650 -4.913 -8.297 1.00 91.62 205 LYS A N 1
ATOM 1616 C CA . LYS A 1 205 ? 16.014 -5.104 -9.610 1.00 91.62 205 LYS A CA 1
ATOM 1617 C C . LYS A 1 205 ? 14.955 -4.042 -9.900 1.00 91.62 205 LYS A C 1
ATOM 1619 O O . LYS A 1 205 ? 13.965 -3.940 -9.184 1.00 91.62 205 LYS A O 1
ATOM 1624 N N . SER A 1 206 ? 15.143 -3.288 -10.985 1.00 94.56 206 SER A N 1
ATOM 1625 C CA . SER A 1 206 ? 14.138 -2.321 -11.456 1.00 94.56 206 SER A CA 1
ATOM 1626 C C . SER A 1 206 ? 12.920 -3.014 -12.063 1.00 94.56 206 SER A C 1
ATOM 1628 O O . SER A 1 206 ? 11.837 -2.450 -12.031 1.00 94.56 206 SER A O 1
ATOM 1630 N N . ASN A 1 207 ? 13.114 -4.225 -12.600 1.00 96.50 207 ASN A N 1
ATOM 1631 C CA . ASN A 1 207 ? 12.064 -5.106 -13.094 1.00 96.50 207 ASN A CA 1
ATOM 1632 C C . ASN A 1 207 ? 12.403 -6.563 -12.752 1.00 96.50 207 ASN A C 1
ATOM 1634 O O . ASN A 1 207 ? 13.569 -6.966 -12.820 1.00 96.50 207 ASN A O 1
ATOM 1638 N N . VAL A 1 208 ? 11.391 -7.352 -12.409 1.00 97.00 208 VAL A N 1
ATOM 1639 C CA . VAL A 1 208 ? 11.496 -8.788 -12.137 1.00 97.00 208 VAL A CA 1
ATOM 1640 C C . VAL A 1 208 ? 10.570 -9.564 -13.055 1.00 97.00 208 VAL A C 1
ATOM 1642 O O . VAL A 1 208 ? 9.544 -9.057 -13.495 1.00 97.00 208 VAL A O 1
ATOM 1645 N N . ASN A 1 209 ? 10.922 -10.815 -13.328 1.00 97.56 209 ASN A N 1
ATOM 1646 C CA . ASN A 1 209 ? 9.978 -11.753 -13.909 1.00 97.56 209 ASN A CA 1
ATOM 1647 C C . ASN A 1 209 ? 9.123 -12.350 -12.785 1.00 97.56 209 ASN A C 1
ATOM 1649 O O . ASN A 1 209 ? 9.655 -12.767 -11.753 1.00 97.56 209 ASN A O 1
ATOM 1653 N N . MET A 1 210 ? 7.808 -12.368 -12.967 1.00 97.19 210 MET A N 1
ATOM 1654 C CA . MET A 1 210 ? 6.865 -12.927 -12.005 1.00 97.19 210 MET A CA 1
ATOM 1655 C C . MET A 1 210 ? 5.592 -13.402 -12.703 1.00 97.19 210 MET A C 1
ATOM 1657 O O . MET A 1 210 ? 5.378 -13.160 -13.888 1.00 97.19 210 MET A O 1
ATOM 1661 N N . ASP A 1 211 ? 4.752 -14.111 -11.959 1.00 97.44 211 ASP A N 1
ATOM 1662 C CA . ASP A 1 211 ? 3.457 -14.566 -12.451 1.00 97.44 211 ASP A CA 1
ATOM 1663 C C . ASP A 1 211 ? 2.527 -13.367 -12.707 1.00 97.44 211 ASP A C 1
ATOM 1665 O O . ASP A 1 211 ? 2.417 -12.485 -11.854 1.00 97.44 211 ASP A O 1
ATOM 1669 N N . TRP A 1 212 ? 1.824 -13.345 -13.845 1.00 97.19 212 TRP A N 1
ATOM 1670 C CA . TRP A 1 212 ? 0.912 -12.248 -14.207 1.00 97.19 212 TRP A CA 1
ATOM 1671 C C . TRP A 1 212 ? -0.181 -12.014 -13.157 1.00 97.19 212 TRP A C 1
ATOM 1673 O O . TRP A 1 212 ? -0.671 -10.899 -13.011 1.00 97.19 212 TRP A O 1
ATOM 1683 N N . ARG A 1 213 ? -0.547 -13.054 -12.396 1.00 97.44 213 ARG A N 1
ATOM 1684 C CA . ARG A 1 213 ? -1.519 -12.947 -11.301 1.00 97.44 213 ARG A CA 1
ATOM 1685 C C . ARG A 1 213 ? -1.007 -12.062 -10.172 1.00 97.44 213 ARG A C 1
ATOM 1687 O O . ARG A 1 213 ? -1.796 -11.327 -9.594 1.00 97.44 213 ARG A O 1
ATOM 1694 N N . ILE A 1 214 ? 0.297 -12.124 -9.880 1.00 98.38 214 ILE A N 1
ATOM 1695 C CA . ILE A 1 214 ? 0.952 -11.257 -8.889 1.00 98.38 214 ILE A CA 1
ATOM 1696 C C . ILE A 1 214 ? 0.907 -9.817 -9.385 1.00 98.38 214 ILE A C 1
ATOM 1698 O O . ILE A 1 214 ? 0.419 -8.961 -8.659 1.00 98.38 214 ILE A O 1
ATOM 1702 N N . ALA A 1 215 ? 1.318 -9.575 -10.635 1.00 97.94 215 ALA A N 1
ATOM 1703 C CA . ALA A 1 215 ? 1.269 -8.244 -11.242 1.00 97.94 215 ALA A CA 1
ATOM 1704 C C . ALA A 1 215 ? -0.133 -7.628 -11.146 1.00 97.94 215 ALA A C 1
ATOM 1706 O O . ALA A 1 215 ? -0.296 -6.550 -10.587 1.00 97.94 215 ALA A O 1
ATOM 1707 N N . ARG A 1 216 ? -1.149 -8.372 -11.599 1.00 97.31 216 ARG A N 1
ATOM 1708 C CA . ARG A 1 216 ? -2.544 -7.926 -11.593 1.00 97.31 216 ARG A CA 1
ATOM 1709 C C . ARG A 1 216 ? -3.062 -7.631 -10.186 1.00 97.31 216 ARG A C 1
ATOM 1711 O O . ARG A 1 216 ? -3.764 -6.648 -9.994 1.00 97.31 216 ARG A O 1
ATOM 1718 N N . PHE A 1 217 ? -2.740 -8.479 -9.206 1.00 98.00 217 PHE A N 1
ATOM 1719 C CA . PHE A 1 217 ? -3.129 -8.227 -7.819 1.00 98.00 217 PHE A CA 1
ATOM 1720 C C . PHE A 1 217 ? -2.504 -6.933 -7.290 1.00 98.00 217 PHE A C 1
ATOM 1722 O O . PHE A 1 217 ? -3.216 -6.134 -6.699 1.00 98.00 217 PHE A O 1
ATOM 1729 N N . LEU A 1 218 ? -1.207 -6.713 -7.525 1.00 98.25 218 LEU A N 1
ATOM 1730 C CA . LEU A 1 218 ? -0.491 -5.529 -7.039 1.00 98.25 218 LEU A CA 1
ATOM 1731 C C . LEU A 1 218 ? -0.955 -4.243 -7.735 1.00 98.25 218 LEU A C 1
ATOM 1733 O O . LEU A 1 218 ? -1.096 -3.217 -7.083 1.00 98.25 218 LEU A O 1
ATOM 1737 N N . GLU A 1 219 ? -1.248 -4.300 -9.036 1.00 97.44 219 GLU A N 1
ATOM 1738 C CA . GLU A 1 219 ? -1.834 -3.181 -9.789 1.00 97.44 219 GLU A CA 1
ATOM 1739 C C . GLU A 1 219 ? -3.223 -2.803 -9.255 1.00 97.44 219 GLU A C 1
ATOM 1741 O O . GLU A 1 219 ? -3.488 -1.624 -9.020 1.00 97.44 219 GLU A O 1
ATOM 1746 N N . ASN A 1 220 ? -4.088 -3.791 -8.999 1.00 96.50 220 ASN A N 1
ATOM 1747 C CA . ASN A 1 220 ? -5.400 -3.549 -8.397 1.00 96.50 220 ASN A CA 1
ATOM 1748 C C . ASN A 1 220 ? -5.276 -3.015 -6.966 1.00 96.50 220 ASN A C 1
ATOM 1750 O O . ASN A 1 220 ? -5.928 -2.036 -6.621 1.00 96.50 220 ASN A O 1
ATOM 1754 N N . PHE A 1 221 ? -4.404 -3.621 -6.155 1.00 97.75 221 PHE A N 1
ATOM 1755 C CA . PHE A 1 221 ? -4.139 -3.176 -4.791 1.00 97.75 221 PHE A CA 1
ATOM 1756 C C . PHE A 1 221 ? -3.713 -1.703 -4.774 1.00 97.75 221 PHE A C 1
ATOM 1758 O O . PHE A 1 221 ? -4.268 -0.897 -4.030 1.00 97.75 221 PHE A O 1
ATOM 1765 N N . TRP A 1 222 ? -2.783 -1.327 -5.653 1.00 97.25 222 TRP A N 1
ATOM 1766 C CA . TRP A 1 222 ? -2.314 0.048 -5.802 1.00 97.25 222 TRP A CA 1
ATOM 1767 C C . TRP A 1 222 ? -3.449 1.041 -6.106 1.00 97.25 222 TRP A C 1
ATOM 1769 O O . TRP A 1 222 ? -3.474 2.146 -5.553 1.00 97.25 222 TRP A O 1
ATOM 1779 N N . ASP A 1 223 ? -4.399 0.673 -6.970 1.00 96.50 223 ASP A N 1
ATOM 1780 C CA . ASP A 1 223 ? -5.548 1.527 -7.298 1.00 96.50 223 ASP A CA 1
ATOM 1781 C C . ASP A 1 223 ? -6.606 1.588 -6.180 1.00 96.50 223 ASP A C 1
ATOM 1783 O O . ASP A 1 223 ? -7.108 2.671 -5.842 1.00 96.50 223 ASP A O 1
ATOM 1787 N N . ASP A 1 224 ? -6.908 0.445 -5.561 1.00 97.00 224 ASP A N 1
ATOM 1788 C CA . ASP A 1 224 ? -7.884 0.324 -4.475 1.00 97.00 224 ASP A CA 1
ATOM 1789 C C . ASP A 1 224 ? -7.479 1.168 -3.265 1.00 97.00 224 ASP A C 1
ATOM 1791 O O . ASP A 1 224 ? -8.301 1.901 -2.702 1.00 97.00 224 ASP A O 1
ATOM 1795 N N . VAL A 1 225 ? -6.192 1.114 -2.908 1.00 96.88 225 VAL A N 1
ATOM 1796 C CA . VAL A 1 225 ? -5.597 1.888 -1.810 1.00 96.88 225 VAL A CA 1
ATOM 1797 C C . VAL A 1 225 ? -5.399 3.366 -2.183 1.00 96.88 225 VAL A C 1
ATOM 1799 O O . VAL A 1 225 ? -5.277 4.225 -1.307 1.00 96.88 225 VAL A O 1
ATOM 1802 N N . GLY A 1 226 ? -5.461 3.704 -3.475 1.00 96.69 226 GLY A N 1
ATOM 1803 C CA . GLY A 1 226 ? -5.363 5.080 -3.961 1.00 96.69 226 GLY A CA 1
ATOM 1804 C C . GLY A 1 226 ? -3.930 5.609 -4.010 1.00 96.69 226 GLY A C 1
ATOM 1805 O O . GLY A 1 226 ? -3.720 6.814 -3.868 1.00 96.69 226 GLY A O 1
ATOM 1806 N N . CYS A 1 227 ? -2.946 4.738 -4.239 1.00 97.44 227 CYS A N 1
ATOM 1807 C CA . CYS A 1 227 ? -1.524 5.090 -4.273 1.00 97.44 227 CYS A CA 1
ATOM 1808 C C . CYS A 1 227 ? -1.154 6.074 -5.404 1.00 97.44 227 CYS A C 1
ATOM 1810 O O . CYS A 1 227 ? -0.087 6.680 -5.387 1.00 97.44 227 CYS A O 1
ATOM 1812 N N . TRP A 1 228 ? -2.032 6.275 -6.394 1.00 96.81 228 TRP A N 1
ATOM 1813 C CA . TRP A 1 228 ? -1.841 7.237 -7.488 1.00 96.81 228 TRP A CA 1
ATOM 1814 C C . TRP A 1 228 ? -1.934 8.707 -7.058 1.00 96.81 228 TRP A C 1
ATOM 1816 O O . TRP A 1 228 ? -1.638 9.590 -7.859 1.00 96.81 228 TRP A O 1
ATOM 1826 N N . ARG A 1 229 ? -2.361 9.004 -5.826 1.00 97.19 229 ARG A N 1
ATOM 1827 C CA . ARG A 1 229 ? -2.506 10.384 -5.343 1.00 97.19 229 ARG A CA 1
ATOM 1828 C C . ARG A 1 229 ? -1.159 11.092 -5.257 1.00 97.19 229 ARG A C 1
ATOM 1830 O O . ARG A 1 229 ? -0.184 10.546 -4.752 1.00 97.19 229 ARG A O 1
ATOM 1837 N N . GLN A 1 230 ? -1.140 12.363 -5.655 1.00 97.25 230 GLN A N 1
ATOM 1838 C CA . GLN A 1 230 ? 0.071 13.186 -5.648 1.00 97.25 230 GLN A CA 1
ATOM 1839 C C . GLN A 1 230 ? 0.743 13.286 -4.277 1.00 97.25 230 GLN A C 1
ATOM 1841 O O . GLN A 1 230 ? 1.970 13.298 -4.204 1.00 97.25 230 GLN A O 1
ATOM 1846 N N . THR A 1 231 ? -0.044 13.380 -3.206 1.00 96.50 231 THR A N 1
ATOM 1847 C CA . THR A 1 231 ? 0.450 13.459 -1.826 1.00 96.50 231 THR A CA 1
ATOM 1848 C C . THR A 1 231 ? 1.251 12.212 -1.465 1.00 96.50 231 THR A C 1
ATOM 1850 O O . THR A 1 231 ? 2.438 12.330 -1.177 1.00 96.50 231 THR A O 1
ATOM 1853 N N . ILE A 1 232 ? 0.641 11.033 -1.617 1.00 96.62 232 ILE A N 1
ATOM 1854 C CA . ILE A 1 232 ? 1.270 9.726 -1.373 1.00 96.62 232 ILE A CA 1
ATOM 1855 C C . ILE A 1 232 ? 2.500 9.547 -2.267 1.00 96.62 232 ILE A C 1
ATOM 1857 O O . ILE A 1 232 ? 3.577 9.211 -1.789 1.00 96.62 232 ILE A O 1
ATOM 1861 N N . TRP A 1 233 ? 2.378 9.842 -3.563 1.00 97.12 233 TRP A N 1
ATOM 1862 C CA . TRP A 1 233 ? 3.496 9.755 -4.501 1.00 97.12 233 TRP A CA 1
ATOM 1863 C C . TRP A 1 233 ? 4.696 10.616 -4.087 1.00 97.12 233 TRP A C 1
ATOM 1865 O O . TRP A 1 233 ? 5.849 10.185 -4.146 1.00 97.12 233 TRP A O 1
ATOM 1875 N N . THR A 1 234 ? 4.433 11.861 -3.688 1.00 96.00 234 THR A N 1
ATOM 1876 C CA . THR A 1 234 ? 5.473 12.811 -3.273 1.00 96.00 234 THR A CA 1
ATOM 1877 C C . THR A 1 234 ? 6.158 12.342 -1.995 1.00 96.00 234 THR A C 1
ATOM 1879 O O . THR A 1 234 ? 7.382 12.378 -1.912 1.00 96.00 234 THR A O 1
ATOM 1882 N N . GLU A 1 235 ? 5.379 11.868 -1.026 1.00 94.38 235 GLU A N 1
ATOM 1883 C CA . GLU A 1 235 ? 5.879 11.340 0.242 1.00 94.38 235 GLU A CA 1
ATOM 1884 C C . GLU A 1 235 ? 6.733 10.086 0.030 1.00 94.38 235 GLU A C 1
ATOM 1886 O O . GLU A 1 235 ? 7.882 10.043 0.464 1.00 94.38 235 GLU A O 1
ATOM 1891 N N . CYS A 1 236 ? 6.237 9.123 -0.746 1.00 95.12 236 CYS A N 1
ATOM 1892 C CA . CYS A 1 236 ? 6.956 7.892 -1.048 1.00 95.12 236 CYS A CA 1
ATOM 1893 C C . CYS A 1 236 ? 8.225 8.121 -1.884 1.00 95.12 236 CYS A C 1
ATOM 1895 O O . CYS A 1 236 ? 9.258 7.521 -1.598 1.00 95.12 236 CYS A O 1
ATOM 1897 N N . THR A 1 237 ? 8.203 8.999 -2.897 1.00 95.12 237 THR A N 1
ATOM 1898 C CA . THR A 1 237 ? 9.438 9.342 -3.636 1.00 95.12 237 THR A CA 1
ATOM 1899 C C . THR A 1 237 ? 10.453 10.070 -2.753 1.00 95.12 237 THR A C 1
ATOM 1901 O O . THR A 1 237 ? 11.652 9.875 -2.934 1.00 95.12 237 THR A O 1
ATOM 1904 N N . GLY A 1 238 ? 10.005 10.882 -1.790 1.00 92.81 238 GLY A N 1
ATOM 1905 C CA . GLY A 1 238 ? 10.879 11.481 -0.781 1.00 92.81 238 GLY A CA 1
ATOM 1906 C C . GLY A 1 238 ? 11.520 10.424 0.118 1.00 92.81 238 GLY A C 1
ATOM 1907 O O . GLY A 1 238 ? 12.743 10.363 0.209 1.00 92.81 238 GLY A O 1
ATOM 1908 N N . LEU A 1 239 ? 10.703 9.541 0.701 1.00 90.38 239 LEU A N 1
ATOM 1909 C CA . LEU A 1 239 ? 11.152 8.469 1.591 1.00 90.38 239 LEU A CA 1
ATOM 1910 C C . LEU A 1 239 ? 12.140 7.519 0.901 1.00 90.38 239 LEU A C 1
ATOM 1912 O O . LEU A 1 239 ? 13.223 7.261 1.421 1.00 90.38 239 LEU A O 1
ATOM 1916 N N . GLU A 1 240 ? 11.808 7.034 -0.296 1.00 88.88 240 GLU A N 1
ATOM 1917 C CA . GLU A 1 240 ? 12.687 6.150 -1.069 1.00 88.88 240 GLU A CA 1
ATOM 1918 C C . GLU A 1 240 ? 13.998 6.855 -1.472 1.00 88.88 240 GLU A C 1
ATOM 1920 O O . GLU A 1 240 ? 15.050 6.213 -1.575 1.00 88.88 240 GLU A O 1
ATOM 1925 N N . GLY A 1 241 ? 13.955 8.178 -1.663 1.00 88.31 241 GLY A N 1
ATOM 1926 C CA . GLY A 1 241 ? 15.126 9.014 -1.925 1.00 88.31 241 GLY A CA 1
ATOM 1927 C C . GLY A 1 241 ? 16.045 9.121 -0.713 1.00 88.31 241 GLY A C 1
ATOM 1928 O O . GLY A 1 241 ? 17.243 8.864 -0.835 1.00 88.31 241 GLY A O 1
ATOM 1929 N N . ASP A 1 242 ? 15.481 9.418 0.458 1.00 87.25 242 ASP A N 1
ATOM 1930 C CA . ASP A 1 242 ? 16.216 9.516 1.725 1.00 87.25 242 ASP A CA 1
ATOM 1931 C C . ASP A 1 242 ? 16.857 8.172 2.115 1.00 87.25 242 ASP A C 1
ATOM 1933 O O . ASP A 1 242 ? 17.976 8.129 2.625 1.00 87.25 242 ASP A O 1
ATOM 1937 N N . GLN A 1 243 ? 16.193 7.056 1.794 1.00 83.69 243 GLN A N 1
ATOM 1938 C CA . GLN A 1 243 ? 16.711 5.700 2.011 1.00 83.69 243 GLN A CA 1
ATOM 1939 C C . GLN A 1 243 ? 17.764 5.264 0.974 1.00 83.69 243 GLN A C 1
ATOM 1941 O O . GLN A 1 243 ? 18.320 4.166 1.089 1.00 83.69 243 GLN A O 1
ATOM 1946 N N . GLY A 1 244 ? 18.027 6.073 -0.060 1.00 80.38 244 GLY A N 1
ATOM 1947 C CA . GLY A 1 244 ? 18.949 5.738 -1.148 1.00 80.38 244 GLY A CA 1
ATOM 1948 C C . GLY A 1 244 ? 18.495 4.543 -1.997 1.00 80.38 244 GLY A C 1
ATOM 1949 O O . GLY A 1 244 ? 19.335 3.788 -2.493 1.00 80.38 244 GLY A O 1
ATOM 1950 N N . ARG A 1 245 ? 17.178 4.326 -2.119 1.00 69.56 245 ARG A N 1
ATOM 1951 C CA . ARG A 1 245 ? 16.565 3.204 -2.861 1.00 69.56 245 ARG A CA 1
ATOM 1952 C C . ARG A 1 245 ? 16.087 3.580 -4.272 1.00 69.56 245 ARG A C 1
ATOM 1954 O O . ARG A 1 245 ? 15.720 2.679 -5.047 1.00 69.56 245 ARG A O 1
ATOM 1961 N N . LEU A 1 246 ? 16.108 4.875 -4.608 1.00 60.50 246 LEU A N 1
ATOM 1962 C CA . LEU A 1 246 ? 15.831 5.420 -5.945 1.00 60.50 246 LEU A CA 1
ATOM 1963 C C . LEU A 1 246 ? 17.059 5.446 -6.854 1.00 60.50 246 LEU A C 1
ATOM 1965 O O . LEU A 1 246 ? 18.179 5.721 -6.380 1.00 60.50 246 LEU A O 1
#

Foldseek 3Di:
DPPVVVVVVVVVVVVVVLVPPPPAPLLPPLLVLQDFFPDQEFAAALCLLVQFDFDDDDLLLHRPDSQAGTDCVRPSNLVRLVLRCVRRVVGRVSSVVLSVPVVDSSSVSSVRLLSCLLLVLLLQQAFPPDALVCLVVCLVVVNRGHLFQLSNLQSCLSRVCSNPVQYFAYAHRPDDDDDPPVGHRCNVQSVVCCPDPQVPPSLPDSGTDGDVSSVVRSVRSCVNNNSSDSSNSNVSNSSCVSNVSD

Organism: NCBI:txid448386

Secondary structure (DSSP, 8-state):
--SHHHHHHHHHHHHHHHH--SS-GGGSS-GGGS-----SEEEE-TTHHHHSPBPPBPTTS-BS-TT--B-TTSHHHHHHHHHHHHHTTTT-HHHHHHHHTTTSHHHHHHHHHHHHHHHHHHHHTSPTT--GGGHHHHHHHT-S--TTSTHHHHHHHHTHHHH-TT-SEEEETT------TTSPPHHHHHHHHHTSTTTTTGGG-SS----HHHHHHHHHHHHHHTTTSHHHHHHHHHHHHHTT--

Sequence (246 aa):
MKVLTTALVLLSVVYLATAKSGVNPCHGDKDKYGVGVTCTGVRIPGEMCNQCKLKPHLPDGQFADCASIYDLDDPACRDQLRIYAQENKHCDPQRVAQVQDMGKYSNRLALDYFVYSVCEECCDCIPRGASANQYQQRLEQGTLGNAYRGNCPAHAHYDICRVFPNIKYTMKAGVEDDTHEDWPKICWHIGKWIFSRDGRNWLYKSNVNMDWRIARFLENFWDDVGCWRQTIWTECTGLEGDQGRL

pLDDT: mean 88.11, std 15.94, range [31.94, 98.56]